Protein AF-A0A5N7ZL52-F1 (afdb_monomer_lite)

Sequence (346 aa):
NIRVPNVGTQKRKEVRWTALDSILYRKMQEARENKSAVIRIDEADLKGTEAGWDDLPDTFSVVAEVVKGEKEEQLVIRSVGGSGAANLMGRFCLGDPEMDKHARIIIRAEEELNPDKLVSEIIHLPENRVGNVLMRPYFRQFEIPYLATSGKPTENQIPITDLYVSIKSGRIVLRSRKHNKEVLPRLTNAHNYSYNSLPVYHFLCDLQAQGKRGGLYFNWGVQRDESNFLPRVEYDTIILSKAKWKVVGKEFEKLKAIDTISGLAEVTQWRHERKIPQYVVLVEGDNKLLLNLENLTSFQMLVSAVAKKSVFELEEFLGTDATLVGGNETEYFANEFIFSFFKTRS

Secondary structure (DSSP, 8-state):
-------TT---------HHHHHHHHHHHHHHHTT-SEEEE-TTTTTT-----TTS-SEEEEEEEEEE-SSSEEEEEEEEE-SSTTTTTGGGTTT-HHHHHHHHHHHHHHHHT-TTSEEEEEEE--SSS-HHHH-----SSEEEEESS---S-GGGB--GGGEEEEEETTEEEEEETTTTEEEEEE--S---TTSS--HHHHHHHHHTTTTS--EE----TTHHHH-SEE-EEEETTEEEE--EEEEEHHHHHHHHTS-TTTTHHHHHHHHHHHT--SEEEEEETTEEEEEETTSHHHHHHHHHHTTT-SEEEEEE--TTS--S-EEETTEE----EEEEEEPPP-

Structure (mmCIF, N/CA/C/O backbone):
data_AF-A0A5N7ZL52-F1
#
_entry.id   AF-A0A5N7ZL52-F1
#
loop_
_atom_site.group_PDB
_atom_site.id
_atom_site.type_symbol
_atom_site.label_atom_id
_atom_site.label_alt_id
_atom_site.label_comp_id
_atom_site.label_asym_id
_atom_site.label_entity_id
_atom_site.label_seq_id
_atom_site.pdbx_PDB_ins_code
_atom_site.Cartn_x
_atom_site.Cartn_y
_atom_site.Cartn_z
_atom_site.occupancy
_atom_site.B_iso_or_equiv
_atom_site.auth_seq_id
_atom_site.auth_comp_id
_atom_site.auth_asym_id
_atom_site.auth_atom_id
_atom_site.pdbx_PDB_model_num
ATOM 1 N N . ASN A 1 1 ? 17.753 -36.652 -29.803 1.00 50.56 1 ASN A N 1
ATOM 2 C CA . ASN A 1 1 ? 17.141 -37.478 -28.739 1.00 50.56 1 ASN A CA 1
ATOM 3 C C . ASN A 1 1 ? 16.821 -36.627 -27.529 1.00 50.56 1 ASN A C 1
ATOM 5 O O . ASN A 1 1 ? 17.671 -36.504 -26.661 1.00 50.56 1 ASN A O 1
ATOM 9 N N . ILE A 1 2 ? 15.636 -36.018 -27.458 1.00 56.72 2 ILE A N 1
ATOM 10 C CA . ILE A 1 2 ? 15.231 -35.312 -26.237 1.00 56.72 2 ILE A CA 1
ATOM 11 C C . ILE A 1 2 ? 13.902 -35.900 -25.792 1.00 56.72 2 ILE A C 1
ATOM 13 O O . ILE A 1 2 ? 12.848 -35.596 -26.339 1.00 56.72 2 ILE A O 1
ATOM 17 N N . ARG A 1 3 ? 13.986 -36.815 -24.831 1.00 61.44 3 ARG A N 1
ATOM 18 C CA . ARG A 1 3 ? 12.849 -37.204 -24.003 1.00 61.44 3 ARG A CA 1
ATOM 19 C C . ARG A 1 3 ? 13.028 -36.520 -22.660 1.00 61.44 3 ARG A C 1
ATOM 21 O O . ARG A 1 3 ? 14.156 -36.424 -22.188 1.00 61.44 3 ARG A O 1
ATOM 28 N N . VAL A 1 4 ? 11.920 -36.104 -22.056 1.00 61.16 4 VAL A N 1
ATOM 29 C CA . VAL A 1 4 ? 11.831 -35.842 -20.618 1.00 61.16 4 VAL A CA 1
ATOM 30 C C . VAL A 1 4 ? 11.492 -37.192 -19.976 1.00 61.16 4 VAL A C 1
ATOM 32 O O . VAL A 1 4 ? 10.352 -37.639 -20.108 1.00 61.16 4 VAL A O 1
ATOM 35 N N . PRO A 1 5 ? 12.450 -37.926 -19.379 1.00 60.69 5 PRO A N 1
ATOM 36 C CA . PRO A 1 5 ? 12.139 -39.177 -18.703 1.00 60.69 5 PRO A CA 1
ATOM 37 C C . PRO A 1 5 ? 11.314 -38.853 -17.459 1.00 60.69 5 PRO A C 1
ATOM 39 O O . PRO A 1 5 ? 11.609 -37.896 -16.745 1.00 60.69 5 PRO A O 1
ATOM 42 N N . ASN A 1 6 ? 10.272 -39.640 -17.210 1.00 62.38 6 ASN A N 1
ATOM 43 C CA . ASN A 1 6 ? 9.425 -39.495 -16.036 1.00 62.38 6 ASN A CA 1
ATOM 44 C C . ASN A 1 6 ? 10.250 -39.858 -14.789 1.00 62.38 6 ASN A C 1
ATOM 46 O O . ASN A 1 6 ? 10.489 -41.035 -14.522 1.00 62.38 6 ASN A O 1
ATOM 50 N N . VAL A 1 7 ? 10.748 -38.850 -14.070 1.00 53.41 7 VAL A N 1
ATOM 51 C CA . VAL A 1 7 ? 11.501 -39.038 -12.826 1.00 53.41 7 VAL A CA 1
ATOM 52 C C . VAL A 1 7 ? 10.544 -38.797 -11.668 1.00 53.41 7 VAL A C 1
ATOM 54 O O . VAL A 1 7 ? 10.081 -37.675 -11.457 1.00 53.41 7 VAL A O 1
ATOM 57 N N . GLY A 1 8 ? 10.266 -39.857 -10.908 1.00 51.50 8 GLY A N 1
ATOM 58 C CA . GLY A 1 8 ? 9.434 -39.883 -9.700 1.00 51.50 8 GLY A CA 1
ATOM 59 C C . GLY A 1 8 ? 9.936 -39.037 -8.520 1.00 51.50 8 GLY A C 1
ATOM 60 O O . GLY A 1 8 ? 9.697 -39.397 -7.376 1.00 51.50 8 GLY A O 1
ATOM 61 N N . THR A 1 9 ? 10.616 -37.920 -8.777 1.00 55.12 9 THR A N 1
ATOM 62 C CA . THR A 1 9 ? 11.094 -36.945 -7.786 1.00 55.12 9 THR A CA 1
ATOM 63 C C . THR A 1 9 ? 11.136 -35.509 -8.329 1.00 55.12 9 THR A C 1
ATOM 65 O O . THR A 1 9 ? 11.781 -34.643 -7.736 1.00 55.12 9 THR A O 1
ATOM 68 N N . GLN A 1 10 ? 10.444 -35.187 -9.432 1.00 57.31 10 GLN A N 1
ATOM 69 C CA . GLN A 1 10 ? 10.196 -33.775 -9.740 1.00 57.31 10 GLN A CA 1
ATOM 70 C C . GLN A 1 10 ? 9.284 -33.188 -8.657 1.00 57.31 10 GLN A C 1
ATOM 72 O O . GLN A 1 10 ? 8.170 -33.674 -8.453 1.00 57.31 10 GLN A O 1
ATOM 77 N N . LYS A 1 11 ? 9.756 -32.144 -7.960 1.00 60.97 11 LYS A N 1
ATOM 78 C CA . LYS A 1 11 ? 8.917 -31.334 -7.069 1.00 60.97 11 LYS A CA 1
ATOM 79 C C . LYS A 1 11 ? 7.765 -30.775 -7.900 1.00 60.97 11 LYS A C 1
ATOM 81 O O . LYS A 1 11 ? 7.944 -29.811 -8.640 1.00 60.97 11 LYS A O 1
ATOM 86 N N . ARG A 1 12 ? 6.597 -31.408 -7.810 1.00 68.31 12 ARG A N 1
ATOM 87 C CA . ARG A 1 12 ? 5.374 -30.899 -8.427 1.00 68.31 12 ARG A CA 1
ATOM 88 C C . ARG A 1 12 ? 5.031 -29.588 -7.728 1.00 68.31 12 ARG A C 1
ATOM 90 O O . ARG A 1 12 ? 4.824 -29.573 -6.518 1.00 68.31 12 ARG A O 1
ATOM 97 N N . LYS A 1 13 ? 5.018 -28.489 -8.482 1.00 77.75 13 LYS A N 1
ATOM 98 C CA . LYS A 1 13 ? 4.436 -27.227 -8.025 1.00 77.75 13 LYS A CA 1
ATOM 99 C C . LYS A 1 13 ? 2.942 -27.328 -8.306 1.00 77.75 13 LYS A C 1
ATOM 101 O O . LYS A 1 13 ? 2.530 -27.262 -9.460 1.00 77.75 13 LYS A O 1
ATOM 106 N N . GLU A 1 14 ? 2.150 -27.566 -7.269 1.00 82.62 14 GLU A N 1
ATOM 107 C CA . GLU A 1 14 ? 0.703 -27.419 -7.381 1.00 82.62 14 GLU A CA 1
ATOM 108 C C . GLU A 1 14 ? 0.370 -25.934 -7.450 1.00 82.62 14 GLU A C 1
ATOM 110 O O . GLU A 1 14 ? 0.848 -25.132 -6.646 1.00 82.62 14 GLU A O 1
ATOM 115 N N . VAL A 1 15 ? -0.432 -25.570 -8.442 1.00 83.56 15 VAL A N 1
ATOM 116 C CA . VAL A 1 15 ? -0.831 -24.194 -8.692 1.00 83.56 15 VAL A CA 1
ATOM 117 C C . VAL A 1 15 ? -2.349 -24.141 -8.636 1.00 83.56 15 VAL A C 1
ATOM 119 O O . VAL A 1 15 ? -3.027 -24.833 -9.393 1.00 83.56 15 VAL A O 1
ATOM 122 N N . ARG A 1 16 ? -2.889 -23.334 -7.719 1.00 84.00 16 ARG A N 1
ATOM 123 C CA . ARG A 1 16 ? -4.324 -23.041 -7.691 1.00 84.00 16 ARG A CA 1
ATOM 124 C C . ARG A 1 16 ? -4.619 -22.063 -8.818 1.00 84.00 16 ARG A C 1
ATOM 126 O O . ARG A 1 16 ? -4.126 -20.944 -8.783 1.00 84.00 16 ARG A O 1
ATOM 133 N N . TRP A 1 17 ? -5.385 -22.514 -9.804 1.00 88.31 17 TRP A N 1
ATOM 134 C CA . TRP A 1 17 ? -5.738 -21.731 -10.982 1.00 88.31 17 TRP A CA 1
ATOM 135 C C . TRP A 1 17 ? -7.167 -21.207 -10.855 1.00 88.31 17 TRP A C 1
ATOM 137 O O . TRP A 1 17 ? -8.107 -21.987 -10.699 1.00 88.31 17 TRP A O 1
ATOM 147 N N . THR A 1 18 ? -7.331 -19.890 -10.903 1.00 88.50 18 THR A N 1
ATOM 148 C CA . THR A 1 18 ? -8.616 -19.201 -10.741 1.00 88.50 18 THR A CA 1
ATOM 149 C C . THR A 1 18 ? -9.167 -18.688 -12.076 1.00 88.50 18 THR A C 1
ATOM 151 O O . THR A 1 18 ? -8.499 -18.703 -13.117 1.00 88.50 18 THR A O 1
ATOM 154 N N . ALA A 1 19 ? -10.410 -18.194 -12.063 1.00 88.62 19 ALA A N 1
ATOM 155 C CA . ALA A 1 19 ? -10.981 -17.489 -13.210 1.00 88.62 19 ALA A CA 1
ATOM 156 C C . ALA A 1 19 ? -10.145 -16.248 -13.584 1.00 88.62 19 ALA A C 1
ATOM 158 O O . ALA A 1 19 ? -9.891 -16.012 -14.765 1.00 88.62 19 ALA A O 1
ATOM 159 N N . LEU A 1 20 ? -9.630 -15.519 -12.585 1.00 88.69 20 LEU A N 1
ATOM 160 C CA . LEU A 1 20 ? -8.768 -14.357 -12.800 1.00 88.69 20 LEU A CA 1
ATOM 161 C C . LEU A 1 20 ? -7.435 -14.739 -13.456 1.00 88.69 20 LEU A C 1
ATOM 163 O O . LEU A 1 20 ? -7.018 -14.071 -14.399 1.00 88.69 20 LEU A O 1
ATOM 167 N N . ASP A 1 21 ? -6.808 -15.847 -13.039 1.00 90.88 21 ASP A N 1
ATOM 168 C CA . ASP A 1 21 ? -5.574 -16.336 -13.676 1.00 90.88 21 ASP A CA 1
ATOM 169 C C . ASP A 1 21 ? -5.799 -16.641 -15.166 1.00 90.88 21 ASP A C 1
ATOM 171 O O . ASP A 1 21 ? -4.931 -16.371 -15.997 1.00 90.88 21 ASP A O 1
ATOM 175 N N . SER A 1 22 ? -6.984 -17.150 -15.521 1.00 91.50 22 SER A N 1
ATOM 176 C CA . SER A 1 22 ? -7.369 -17.408 -16.916 1.00 91.50 22 SER A CA 1
ATOM 177 C C . SER A 1 22 ? -7.522 -16.117 -17.724 1.00 91.50 22 SER A C 1
ATOM 179 O O . SER A 1 22 ? -7.086 -16.051 -18.875 1.00 91.50 22 SER A O 1
ATOM 181 N N . ILE A 1 23 ? -8.133 -15.084 -17.134 1.00 92.94 23 ILE A N 1
ATOM 182 C CA . ILE A 1 23 ? -8.293 -13.764 -17.759 1.00 92.94 23 ILE A CA 1
ATOM 183 C C . ILE A 1 23 ? -6.919 -13.133 -17.998 1.00 92.94 23 ILE A C 1
ATOM 185 O O . ILE A 1 23 ? -6.599 -12.783 -19.135 1.00 92.94 23 ILE A O 1
ATOM 189 N N . LEU A 1 24 ? -6.081 -13.063 -16.958 1.00 93.88 24 LEU A N 1
ATOM 190 C CA . LEU A 1 24 ? -4.742 -12.478 -17.047 1.00 93.88 24 LEU A CA 1
ATOM 191 C C . LEU A 1 24 ? -3.859 -13.231 -18.040 1.00 93.88 24 LEU A C 1
ATOM 193 O O . LEU A 1 24 ? -3.168 -12.600 -18.835 1.00 93.88 24 LEU A O 1
ATOM 197 N N . TYR A 1 25 ? -3.916 -14.566 -18.054 1.00 93.81 25 TYR A N 1
ATOM 198 C CA . TYR A 1 25 ? -3.180 -15.363 -19.031 1.00 93.81 25 TYR A CA 1
ATOM 199 C C . TYR A 1 25 ? -3.557 -14.996 -20.471 1.00 93.81 25 TYR A C 1
ATOM 201 O O . TYR A 1 25 ? -2.669 -14.698 -21.267 1.00 93.81 25 TYR A O 1
ATOM 209 N N . ARG A 1 26 ? -4.856 -14.964 -20.807 1.00 94.88 26 ARG A N 1
ATOM 210 C CA . ARG A 1 26 ? -5.316 -14.606 -22.162 1.00 94.88 26 ARG A CA 1
ATOM 211 C C . ARG A 1 26 ? -4.891 -13.192 -22.549 1.00 94.88 26 ARG A C 1
ATOM 213 O O . ARG A 1 26 ? -4.255 -13.019 -23.584 1.00 94.88 26 ARG A O 1
ATOM 220 N N . LYS A 1 27 ? -5.133 -12.210 -21.677 1.00 95.94 27 LYS A N 1
ATOM 221 C CA . LYS A 1 27 ? -4.741 -10.811 -21.908 1.00 95.94 27 LYS A CA 1
ATOM 222 C C . LYS A 1 27 ? -3.232 -10.646 -22.088 1.00 95.94 27 LYS A C 1
ATOM 224 O O . LYS A 1 27 ? -2.789 -9.861 -22.921 1.00 95.94 27 LYS A O 1
ATOM 229 N N . MET A 1 28 ? -2.420 -11.408 -21.351 1.00 95.25 28 MET A N 1
ATOM 230 C CA . MET A 1 28 ? -0.969 -11.421 -21.547 1.00 95.25 28 MET A CA 1
ATOM 231 C C . MET A 1 28 ? -0.561 -11.985 -22.906 1.00 95.25 28 MET A C 1
ATOM 233 O O . MET A 1 28 ? 0.381 -11.472 -23.509 1.00 95.25 28 MET A O 1
ATOM 237 N N . GLN A 1 29 ? -1.239 -13.024 -23.394 1.00 94.69 29 GLN A N 1
ATOM 238 C CA . GLN A 1 29 ? -0.969 -13.583 -24.718 1.00 94.69 29 GLN A CA 1
ATOM 239 C C . GLN A 1 29 ? -1.357 -12.594 -25.825 1.00 94.69 29 GLN A C 1
ATOM 241 O O . GLN A 1 29 ? -0.527 -12.307 -26.684 1.00 94.69 29 GLN A O 1
ATOM 246 N N . GLU A 1 30 ? -2.533 -11.972 -25.732 1.00 95.88 30 GLU A N 1
ATOM 247 C CA . GLU A 1 30 ? -2.974 -10.914 -26.654 1.00 95.88 30 GLU A CA 1
ATOM 248 C C . GLU A 1 30 ? -2.003 -9.722 -26.668 1.00 95.88 30 GLU A C 1
ATOM 250 O O . GLU A 1 30 ? -1.609 -9.234 -27.728 1.00 95.88 30 GLU A O 1
ATOM 255 N N . ALA A 1 31 ? -1.556 -9.264 -25.493 1.00 95.44 31 ALA A N 1
ATOM 256 C CA . ALA A 1 31 ? -0.577 -8.183 -25.397 1.00 95.44 31 ALA A CA 1
ATOM 257 C C . ALA A 1 31 ? 0.762 -8.564 -26.051 1.00 95.44 31 ALA A C 1
ATOM 259 O O . ALA A 1 31 ? 1.367 -7.740 -26.739 1.00 95.44 31 ALA A O 1
ATOM 260 N N . ARG A 1 32 ? 1.215 -9.816 -25.893 1.00 92.44 32 ARG A N 1
ATOM 261 C CA . ARG A 1 32 ? 2.437 -10.326 -26.538 1.00 92.44 32 ARG A CA 1
ATOM 262 C C . ARG A 1 32 ? 2.309 -10.367 -28.059 1.00 92.44 32 ARG A C 1
ATOM 264 O O . ARG A 1 32 ? 3.221 -9.895 -28.737 1.00 92.44 32 ARG A O 1
ATOM 271 N N . GLU A 1 33 ? 1.201 -10.885 -28.581 1.00 95.00 33 GLU A N 1
ATOM 272 C CA . GLU A 1 33 ? 0.918 -10.952 -30.024 1.00 95.00 33 GLU A CA 1
ATOM 273 C C . GLU A 1 33 ? 0.890 -9.555 -30.651 1.00 95.00 33 GLU A C 1
ATOM 275 O O . GLU A 1 33 ? 1.548 -9.305 -31.663 1.00 95.00 33 GLU A O 1
ATOM 280 N N . ASN A 1 34 ? 0.241 -8.609 -29.973 1.00 94.44 34 ASN A N 1
ATOM 281 C CA . ASN A 1 34 ? 0.142 -7.218 -30.406 1.00 94.44 34 ASN A CA 1
ATOM 282 C C . ASN A 1 34 ? 1.385 -6.377 -30.077 1.00 94.44 34 ASN A C 1
ATOM 284 O O . ASN A 1 34 ? 1.419 -5.182 -30.365 1.00 94.44 34 ASN A O 1
ATOM 288 N N . LYS A 1 35 ? 2.417 -6.974 -29.460 1.00 91.94 35 LYS A N 1
ATOM 289 C CA . LYS A 1 35 ? 3.632 -6.287 -28.984 1.00 91.94 35 LYS A CA 1
ATOM 290 C C . LYS A 1 35 ? 3.340 -5.095 -28.054 1.00 91.94 35 LYS A C 1
ATOM 292 O O . LYS A 1 35 ? 4.185 -4.201 -27.945 1.00 91.94 35 LYS A O 1
ATOM 297 N N . SER A 1 36 ? 2.192 -5.117 -27.380 1.00 94.38 36 SER A N 1
ATOM 298 C CA . SER A 1 36 ? 1.720 -4.096 -26.449 1.00 94.38 36 SER A CA 1
ATOM 299 C C . SER A 1 36 ? 2.407 -4.231 -25.090 1.00 94.38 36 SER A C 1
ATOM 301 O O . SER A 1 36 ? 2.598 -5.334 -24.576 1.00 94.38 36 SER A O 1
ATOM 303 N N . ALA A 1 37 ? 2.750 -3.092 -24.491 1.00 94.00 37 ALA A N 1
ATOM 304 C CA . ALA A 1 37 ? 3.210 -3.005 -23.106 1.00 94.00 37 ALA A CA 1
ATOM 305 C C . ALA A 1 37 ? 2.058 -2.749 -22.117 1.00 94.00 37 ALA A C 1
ATOM 307 O O . ALA A 1 37 ? 2.313 -2.569 -20.931 1.00 94.00 37 ALA A O 1
ATOM 308 N N . VAL A 1 38 ? 0.808 -2.753 -22.595 1.00 95.50 38 VAL A N 1
ATOM 309 C CA . VAL A 1 38 ? -0.397 -2.456 -21.813 1.00 95.50 38 VAL A CA 1
ATOM 310 C C . VAL A 1 38 ? -1.450 -3.543 -22.030 1.00 95.50 38 VAL A C 1
ATOM 312 O O . VAL A 1 38 ? -1.739 -3.932 -23.164 1.00 95.50 38 VAL A O 1
ATOM 315 N N . ILE A 1 39 ? -2.032 -4.003 -20.929 1.00 97.12 39 ILE A N 1
ATOM 316 C CA . ILE A 1 39 ? -3.220 -4.844 -20.838 1.00 97.12 39 ILE A CA 1
ATOM 317 C C . ILE A 1 39 ? -4.366 -3.971 -20.340 1.00 97.12 39 ILE A C 1
ATOM 319 O O . ILE A 1 39 ? -4.238 -3.313 -19.310 1.00 97.12 39 ILE A O 1
ATOM 323 N N . ARG A 1 40 ? -5.496 -4.012 -21.047 1.00 95.75 40 ARG A N 1
ATOM 324 C CA . ARG A 1 40 ? -6.739 -3.370 -20.616 1.00 95.75 40 ARG A CA 1
ATOM 325 C C . ARG A 1 40 ? -7.739 -4.434 -20.198 1.00 95.75 40 ARG A C 1
ATOM 327 O O . ARG A 1 40 ? -8.036 -5.341 -20.982 1.00 95.75 40 ARG A O 1
ATOM 334 N N . ILE A 1 41 ? -8.187 -4.327 -18.955 1.00 95.19 41 ILE A N 1
ATOM 335 C CA . ILE A 1 41 ? -9.271 -5.122 -18.389 1.00 95.19 41 ILE A CA 1
ATOM 336 C C . ILE A 1 41 ? -10.536 -4.276 -18.478 1.00 95.19 41 ILE A C 1
ATOM 338 O O . ILE A 1 41 ? -10.522 -3.106 -18.100 1.00 95.19 41 ILE A O 1
ATOM 342 N N . ASP A 1 42 ? -11.615 -4.868 -18.968 1.00 94.50 42 ASP A N 1
ATOM 343 C CA . ASP A 1 42 ? -12.936 -4.249 -19.024 1.00 94.50 42 ASP A CA 1
ATOM 344 C C . ASP A 1 42 ? -13.976 -5.061 -18.233 1.00 94.50 42 ASP A C 1
ATOM 346 O O . ASP A 1 42 ? -13.703 -6.145 -17.712 1.00 94.50 42 ASP A O 1
ATOM 350 N N . GLU A 1 43 ? -15.194 -4.531 -18.110 1.00 91.88 43 GLU A N 1
ATOM 351 C CA . GLU A 1 43 ? -16.280 -5.218 -17.402 1.00 91.88 43 GLU A CA 1
ATOM 352 C C . GLU A 1 43 ? -16.653 -6.568 -18.035 1.00 91.88 43 GLU A C 1
ATOM 354 O O . GLU A 1 43 ? -17.101 -7.481 -17.337 1.00 91.88 43 GLU A O 1
ATOM 359 N N . ALA A 1 44 ? -16.486 -6.723 -19.353 1.00 93.06 44 ALA A N 1
ATOM 360 C CA . ALA A 1 44 ? -16.817 -7.965 -20.036 1.00 93.06 44 ALA A CA 1
ATOM 361 C C . ALA A 1 44 ? -15.839 -9.087 -19.669 1.00 93.06 44 ALA A C 1
ATOM 363 O O . ALA A 1 44 ? -16.270 -10.239 -19.562 1.00 93.06 44 ALA A O 1
ATOM 364 N N . ASP A 1 45 ? -14.573 -8.757 -19.406 1.00 92.69 45 ASP A N 1
ATOM 365 C CA . ASP A 1 45 ? -13.572 -9.704 -18.913 1.00 92.69 45 ASP A CA 1
ATOM 366 C C . ASP A 1 45 ? -13.924 -10.275 -17.537 1.00 92.69 45 ASP A C 1
ATOM 368 O O . ASP A 1 45 ? -13.616 -11.431 -17.250 1.00 92.69 45 ASP A O 1
ATOM 372 N N . LEU A 1 46 ? -14.575 -9.475 -16.689 1.00 90.62 46 LEU A N 1
ATOM 373 C CA . LEU A 1 46 ? -14.900 -9.826 -15.303 1.00 90.62 46 LEU A CA 1
ATOM 374 C C . LEU A 1 46 ? -16.233 -10.580 -15.162 1.00 90.62 46 LEU A C 1
ATOM 376 O O . LEU A 1 46 ? -16.607 -10.982 -14.054 1.00 90.62 46 LEU A O 1
ATOM 380 N N . LYS A 1 47 ? -16.952 -10.820 -16.267 1.00 88.25 47 LYS A N 1
ATOM 381 C CA . LYS A 1 47 ? -18.201 -11.594 -16.262 1.00 88.25 47 LYS A CA 1
ATOM 382 C C . LYS A 1 47 ? -17.977 -13.001 -15.704 1.00 88.25 47 LYS A C 1
ATOM 384 O O . LYS A 1 47 ? -17.147 -13.759 -16.197 1.00 88.25 47 LYS A O 1
ATOM 389 N N . GLY A 1 48 ? -18.770 -13.361 -14.695 1.00 82.50 48 GLY A N 1
ATOM 390 C CA . GLY A 1 48 ? -18.680 -14.657 -14.015 1.00 82.50 48 GLY A CA 1
ATOM 391 C C . GLY A 1 48 ? -17.662 -14.707 -12.873 1.00 82.50 48 GLY A C 1
ATOM 392 O O . GLY A 1 48 ? -17.415 -15.784 -12.337 1.00 82.50 48 GLY A O 1
ATOM 393 N N . THR A 1 49 ? -17.079 -13.567 -12.490 1.00 85.88 49 THR A N 1
ATOM 394 C CA . THR A 1 49 ? -16.350 -13.435 -11.224 1.00 85.88 49 THR A CA 1
ATOM 395 C C . THR A 1 49 ? -17.303 -13.007 -10.106 1.00 85.88 49 THR A C 1
ATOM 397 O O . THR A 1 49 ? -18.233 -12.235 -10.336 1.00 85.88 49 THR A O 1
ATOM 400 N N . GLU A 1 50 ? -17.088 -13.520 -8.896 1.00 83.75 50 GLU A N 1
ATOM 401 C CA . GLU A 1 50 ? -17.842 -13.128 -7.702 1.00 83.75 50 GLU A CA 1
ATOM 402 C C . GLU A 1 50 ? -16.944 -12.307 -6.773 1.00 83.75 50 GLU A C 1
ATOM 404 O O . GLU A 1 50 ? -15.773 -12.639 -6.569 1.00 83.75 50 GLU A O 1
ATOM 409 N N . ALA A 1 51 ? -17.497 -11.243 -6.192 1.00 83.81 51 ALA A N 1
ATOM 410 C CA . ALA A 1 51 ? -16.798 -10.393 -5.237 1.00 83.81 51 ALA A CA 1
ATOM 411 C C . ALA A 1 51 ? -17.593 -10.289 -3.931 1.00 83.81 51 ALA A C 1
ATOM 413 O O . ALA A 1 51 ? -18.770 -9.932 -3.935 1.00 83.81 51 ALA A O 1
ATOM 414 N N . GLY A 1 52 ? -16.930 -10.582 -2.810 1.00 85.56 52 GLY A N 1
ATOM 415 C CA . GLY A 1 52 ? -17.441 -10.313 -1.466 1.00 85.56 52 GLY A CA 1
ATOM 416 C C . GLY A 1 52 ? -16.905 -8.983 -0.941 1.00 85.56 52 GLY A C 1
ATOM 417 O O . GLY A 1 52 ? -15.701 -8.729 -1.038 1.00 85.56 52 GLY A O 1
ATOM 418 N N . TRP A 1 53 ? -17.784 -8.154 -0.373 1.00 88.06 53 TRP A N 1
ATOM 419 C CA . TRP A 1 53 ? -17.453 -6.810 0.135 1.00 88.06 53 TRP A CA 1
ATOM 420 C C . TRP A 1 53 ? -17.775 -6.614 1.625 1.00 88.06 53 TRP A C 1
ATOM 422 O O . TRP A 1 53 ? -17.535 -5.545 2.190 1.00 88.06 53 TRP A O 1
ATOM 432 N N . ASP A 1 54 ? -18.300 -7.647 2.285 1.00 88.06 54 ASP A N 1
ATOM 433 C CA . ASP A 1 54 ? -18.766 -7.568 3.675 1.00 88.06 54 ASP A CA 1
ATOM 434 C C . ASP A 1 54 ? -17.628 -7.516 4.706 1.00 88.06 54 ASP A C 1
ATOM 436 O O . ASP A 1 54 ? -17.824 -7.079 5.844 1.00 88.06 54 ASP A O 1
ATOM 440 N N . ASP A 1 55 ? -16.424 -7.909 4.294 1.00 91.44 55 ASP A N 1
ATOM 441 C CA . ASP A 1 55 ? -15.209 -7.979 5.101 1.00 91.44 55 ASP A CA 1
ATOM 442 C C . ASP A 1 55 ? -14.334 -6.719 4.995 1.00 91.44 55 ASP A C 1
ATOM 444 O O . ASP A 1 55 ? -13.241 -6.693 5.554 1.00 91.44 55 ASP A O 1
ATOM 448 N N . LEU A 1 56 ? -14.774 -5.644 4.334 1.00 91.88 56 LEU A N 1
ATOM 449 C CA . LEU A 1 56 ? -14.018 -4.388 4.352 1.00 91.88 56 LEU A CA 1
ATOM 450 C C . LEU A 1 56 ? -14.075 -3.696 5.734 1.00 91.88 56 LEU A C 1
ATOM 452 O O . LEU A 1 56 ? -15.094 -3.786 6.441 1.00 91.88 56 LEU A O 1
ATOM 456 N N . PRO A 1 57 ? -12.988 -3.011 6.145 1.00 92.75 57 PRO A N 1
ATOM 457 C CA . PRO A 1 57 ? -12.983 -2.127 7.309 1.00 92.75 57 PRO A CA 1
ATOM 458 C C . PRO A 1 57 ? -14.074 -1.049 7.238 1.00 92.75 57 PRO A C 1
ATOM 460 O O . PRO A 1 57 ? -14.544 -0.691 6.160 1.00 92.75 57 PRO A O 1
ATOM 463 N N . ASP A 1 58 ? -14.453 -0.511 8.399 1.00 93.94 58 ASP A N 1
ATOM 464 C CA . ASP A 1 58 ? -15.456 0.561 8.499 1.00 93.94 58 ASP A CA 1
ATOM 465 C C . ASP A 1 58 ? -15.008 1.816 7.735 1.00 93.94 58 ASP A C 1
ATOM 467 O O . ASP A 1 58 ? -15.817 2.478 7.084 1.00 93.94 58 ASP A O 1
ATOM 471 N N . THR A 1 59 ? -13.703 2.098 7.777 1.00 95.19 59 THR A N 1
ATOM 472 C CA . THR A 1 59 ? -13.034 3.090 6.937 1.00 95.19 59 THR A CA 1
ATOM 473 C C . THR A 1 59 ? -11.670 2.564 6.492 1.00 95.19 59 THR A C 1
ATOM 475 O O . THR A 1 59 ? -11.052 1.762 7.193 1.00 95.19 59 THR A O 1
ATOM 478 N N . PHE A 1 60 ? -11.186 2.999 5.331 1.00 94.81 60 PHE A N 1
ATOM 479 C CA . PHE A 1 60 ? -9.864 2.633 4.815 1.00 94.81 60 PHE A CA 1
ATOM 480 C C . PHE A 1 60 ? -9.283 3.751 3.945 1.00 94.81 60 PHE A C 1
ATOM 482 O O . PHE A 1 60 ? -10.011 4.621 3.462 1.00 94.81 60 PHE A O 1
ATOM 489 N N . SER A 1 61 ? -7.967 3.726 3.742 1.00 95.69 61 SER A N 1
ATOM 490 C CA . SER A 1 61 ? -7.274 4.671 2.866 1.00 95.69 61 SER A CA 1
ATOM 491 C C . SER A 1 61 ? -6.954 4.034 1.517 1.00 95.69 61 SER A C 1
ATOM 493 O O . SER A 1 61 ? -6.611 2.853 1.436 1.00 95.69 61 SER A O 1
ATOM 495 N N . VAL A 1 62 ? -7.010 4.844 0.466 1.00 95.88 62 VAL A N 1
ATOM 496 C CA . VAL A 1 62 ? -6.423 4.561 -0.843 1.00 95.88 62 VAL A CA 1
ATOM 497 C C . VAL A 1 62 ? -5.269 5.527 -1.038 1.00 95.88 62 VAL A C 1
ATOM 499 O O . VAL A 1 62 ? -5.469 6.738 -1.021 1.00 95.88 62 VAL A O 1
ATOM 502 N N . VAL A 1 63 ? -4.069 4.992 -1.221 1.00 95.50 63 VAL A N 1
ATOM 503 C CA . VAL A 1 63 ? -2.890 5.763 -1.603 1.00 95.50 63 VAL A CA 1
ATOM 504 C C . VAL A 1 63 ? -2.705 5.604 -3.102 1.00 95.50 63 VAL A C 1
ATOM 506 O O . VAL A 1 63 ? -2.619 4.477 -3.605 1.00 95.50 63 VAL A O 1
ATOM 509 N N . ALA A 1 64 ? -2.662 6.719 -3.819 1.00 95.06 64 ALA A N 1
ATOM 510 C CA . ALA A 1 64 ? -2.547 6.705 -5.264 1.00 95.06 64 ALA A CA 1
ATOM 511 C C . ALA A 1 64 ? -1.714 7.869 -5.798 1.00 95.06 64 ALA A C 1
ATOM 513 O O . ALA A 1 64 ? -1.640 8.933 -5.195 1.00 95.06 64 ALA A O 1
ATOM 514 N N . GLU A 1 65 ? -1.099 7.657 -6.953 1.00 93.50 65 GLU A N 1
ATOM 515 C CA . GLU A 1 65 ? -0.427 8.710 -7.717 1.00 93.50 65 GLU A CA 1
ATOM 516 C C . GLU A 1 65 ? -1.352 9.127 -8.855 1.00 93.50 65 GLU A C 1
ATOM 518 O O . GLU A 1 65 ? -2.013 8.273 -9.448 1.00 93.50 65 GLU A O 1
ATOM 523 N N . VAL A 1 66 ? -1.375 10.409 -9.194 1.00 91.62 66 VAL A N 1
ATOM 524 C CA . VAL A 1 66 ? -2.047 10.876 -10.405 1.00 91.62 66 VAL A CA 1
ATOM 525 C C . VAL A 1 66 ? -0.994 11.212 -11.449 1.00 91.62 66 VAL A C 1
ATOM 527 O O . VAL A 1 66 ? -0.072 12.000 -11.210 1.00 91.62 66 VAL A O 1
ATOM 530 N N . VAL A 1 67 ? -1.118 10.575 -12.607 1.00 90.62 67 VAL A N 1
ATOM 531 C CA . VAL A 1 67 ? -0.191 10.709 -13.731 1.00 90.62 67 VAL A CA 1
ATOM 532 C C . VAL A 1 67 ? -0.946 11.161 -14.969 1.00 90.62 67 VAL A C 1
ATOM 534 O O . VAL A 1 67 ? -2.155 10.971 -15.086 1.00 90.62 67 VAL A O 1
ATOM 537 N N . LYS A 1 68 ? -0.234 11.769 -15.911 1.00 86.06 68 LYS A N 1
ATOM 538 C CA . LYS A 1 68 ? -0.820 12.160 -17.186 1.00 86.06 68 LYS A CA 1
ATOM 539 C C . LYS A 1 68 ? -1.041 10.914 -18.050 1.00 86.06 68 LYS A C 1
ATOM 541 O O . LYS A 1 68 ? -0.099 10.158 -18.274 1.00 86.06 68 LYS A O 1
ATOM 546 N N . GLY A 1 69 ? -2.267 10.699 -18.520 1.00 82.50 69 GLY A N 1
ATOM 547 C CA . GLY A 1 69 ? -2.571 9.709 -19.552 1.00 82.50 69 GLY A CA 1
ATOM 548 C C . GLY A 1 69 ? -2.623 10.333 -20.949 1.00 82.50 69 GLY A C 1
ATOM 549 O O . GLY A 1 69 ? -2.430 11.535 -21.128 1.00 82.50 69 GLY A O 1
ATOM 550 N N . GLU A 1 70 ? -2.902 9.510 -21.964 1.00 77.62 70 GLU A N 1
ATOM 551 C CA . GLU A 1 70 ? -2.967 9.962 -23.367 1.00 77.62 70 GLU A CA 1
ATOM 552 C C . GLU A 1 70 ? -4.120 10.944 -23.637 1.00 77.62 70 GLU A C 1
ATOM 554 O O . GLU A 1 70 ? -3.992 11.826 -24.486 1.00 77.62 70 GLU A O 1
ATOM 559 N N . LYS A 1 71 ? -5.253 10.771 -22.944 1.00 79.56 71 LYS A N 1
ATOM 560 C CA . LYS A 1 71 ? -6.481 11.564 -23.137 1.00 79.56 71 LYS A CA 1
ATOM 561 C C . LYS A 1 71 ? -6.881 12.358 -21.899 1.00 79.56 71 LYS A C 1
ATOM 563 O O . LYS A 1 71 ? -7.359 13.478 -22.030 1.00 79.56 71 LYS A O 1
ATOM 568 N N . GLU A 1 72 ? -6.691 11.763 -20.731 1.00 86.31 72 GLU A N 1
ATOM 569 C CA . GLU A 1 72 ? -7.071 12.293 -19.424 1.00 86.31 72 GLU A CA 1
ATOM 570 C C . GLU A 1 72 ? -6.089 11.787 -18.363 1.00 86.31 72 GLU A C 1
ATOM 572 O O . GLU A 1 72 ? -5.248 10.925 -18.645 1.00 86.31 72 GLU A O 1
ATOM 577 N N . GLU A 1 73 ? -6.150 12.342 -17.157 1.00 90.00 73 GLU A N 1
ATOM 578 C CA . GLU A 1 73 ? -5.338 11.879 -16.039 1.00 90.00 73 GLU A CA 1
ATOM 579 C C . GLU A 1 73 ? -5.685 10.441 -15.637 1.00 90.00 73 GLU A C 1
ATOM 581 O O . GLU A 1 73 ? -6.836 10.011 -15.671 1.00 90.00 73 GLU A O 1
ATOM 586 N N . GLN A 1 74 ? -4.664 9.689 -15.229 1.00 92.69 74 GLN A N 1
ATOM 587 C CA . GLN A 1 74 ? -4.802 8.315 -14.766 1.00 92.69 74 GLN A CA 1
ATOM 588 C C . GLN A 1 74 ? -4.412 8.193 -13.297 1.00 92.69 74 GLN A C 1
ATOM 590 O O . GLN A 1 74 ? -3.445 8.806 -12.833 1.00 92.69 74 GLN A O 1
ATOM 595 N N . LEU A 1 75 ? -5.139 7.345 -12.574 1.00 94.19 75 LEU A N 1
ATOM 596 C CA . LEU A 1 75 ? -4.882 7.049 -11.172 1.00 94.19 75 LEU A CA 1
ATOM 597 C C . LEU A 1 75 ? -4.062 5.763 -11.048 1.00 94.19 75 LEU A C 1
ATOM 599 O O . LEU A 1 75 ? -4.528 4.683 -11.399 1.00 94.19 75 LEU A O 1
ATOM 603 N N . VAL A 1 76 ? -2.853 5.844 -10.505 1.00 95.31 76 VAL A N 1
ATOM 604 C CA . VAL A 1 76 ? -2.037 4.672 -10.174 1.00 95.31 76 VAL A CA 1
ATOM 605 C C . VAL A 1 76 ? -2.317 4.266 -8.735 1.00 95.31 76 VAL A C 1
ATOM 607 O O . VAL A 1 76 ? -1.912 4.960 -7.803 1.00 95.31 76 VAL A O 1
ATOM 610 N N . ILE A 1 77 ? -2.931 3.103 -8.532 1.00 95.25 77 ILE A N 1
ATOM 611 C CA . ILE A 1 77 ? -3.176 2.587 -7.181 1.00 95.25 77 ILE A CA 1
ATOM 612 C C . ILE A 1 77 ? -1.869 2.055 -6.588 1.00 95.25 77 ILE A C 1
ATOM 614 O O . ILE A 1 77 ? -1.257 1.131 -7.126 1.00 95.25 77 ILE A O 1
ATOM 618 N N . ARG A 1 78 ? -1.437 2.624 -5.457 1.00 92.06 78 ARG A N 1
ATOM 619 C CA . ARG A 1 78 ? -0.266 2.149 -4.702 1.00 92.06 78 ARG A CA 1
ATOM 620 C C . ARG A 1 78 ? -0.665 1.191 -3.598 1.00 92.06 78 ARG A C 1
ATOM 622 O O . ARG A 1 78 ? -0.069 0.123 -3.470 1.00 92.06 78 ARG A O 1
ATOM 629 N N . SER A 1 79 ? -1.670 1.559 -2.816 1.00 92.50 79 SER A N 1
ATOM 630 C CA . SER A 1 79 ? -2.206 0.700 -1.769 1.00 92.50 79 SER A CA 1
ATOM 631 C C . SER A 1 79 ? -3.654 1.048 -1.464 1.00 92.50 79 SER A C 1
ATOM 633 O O . SER A 1 79 ? -4.091 2.187 -1.616 1.00 92.50 79 SER A O 1
ATOM 635 N N . VAL A 1 80 ? -4.408 0.044 -1.031 1.00 94.75 80 VAL A N 1
ATOM 636 C CA . VAL A 1 80 ? -5.773 0.199 -0.534 1.00 94.75 80 VAL A CA 1
ATOM 637 C C . VAL A 1 80 ? -5.888 -0.619 0.735 1.00 94.75 80 VAL A C 1
ATOM 639 O O . VAL A 1 80 ? -5.588 -1.813 0.713 1.00 94.75 80 VAL A O 1
ATOM 642 N N . GLY A 1 81 ? -6.337 -0.016 1.828 1.00 92.50 81 GLY A N 1
ATOM 643 C CA . GLY A 1 81 ? -6.584 -0.738 3.070 1.00 92.50 81 GLY A CA 1
ATOM 644 C C . GLY A 1 81 ? -6.223 0.059 4.310 1.00 92.50 81 GLY A C 1
ATOM 645 O O . GLY A 1 81 ? -6.420 1.273 4.376 1.00 92.50 81 GLY A O 1
ATOM 646 N N . GLY A 1 82 ? -5.712 -0.663 5.303 1.00 89.06 82 GLY A N 1
ATOM 647 C CA . GLY A 1 82 ? -5.531 -0.149 6.653 1.00 89.06 82 GLY A CA 1
ATOM 648 C C . GLY A 1 82 ? -6.724 -0.467 7.549 1.00 89.06 82 GLY A C 1
ATOM 649 O O . GLY A 1 82 ? -7.785 -0.897 7.104 1.00 89.06 82 GLY A O 1
ATOM 650 N N . SER A 1 83 ? -6.520 -0.281 8.847 1.00 90.00 83 SER A N 1
ATOM 651 C CA . SER A 1 83 ? -7.544 -0.550 9.862 1.00 90.00 83 SER A CA 1
ATOM 652 C C . SER A 1 83 ? -8.537 0.592 10.067 1.00 90.00 83 SER A C 1
ATOM 654 O O . SER A 1 83 ? -9.573 0.392 10.700 1.00 90.00 83 SER A O 1
ATOM 656 N N . GLY A 1 84 ? -8.183 1.773 9.565 1.00 93.19 84 GLY A N 1
ATOM 657 C CA . GLY A 1 84 ? -8.972 2.992 9.577 1.00 93.19 84 GLY A CA 1
ATOM 658 C C . GLY A 1 84 ? -8.314 4.031 8.670 1.00 93.19 84 GLY A C 1
ATOM 659 O O . GLY A 1 84 ? -7.087 4.094 8.560 1.00 93.19 84 GLY A O 1
ATOM 660 N N . ALA A 1 85 ? -9.112 4.874 8.024 1.00 95.06 85 ALA A N 1
ATOM 661 C CA . ALA A 1 85 ? -8.631 5.827 7.027 1.00 95.06 85 ALA A CA 1
ATOM 662 C C . ALA A 1 85 ? -7.760 6.951 7.627 1.00 95.06 85 ALA A C 1
ATOM 664 O O . ALA A 1 85 ? -7.024 7.632 6.917 1.00 95.06 85 ALA A O 1
ATOM 665 N N . ALA A 1 86 ? -7.798 7.126 8.951 1.00 95.38 86 ALA A N 1
ATOM 666 C CA . ALA A 1 86 ? -6.973 8.097 9.662 1.00 95.38 86 ALA 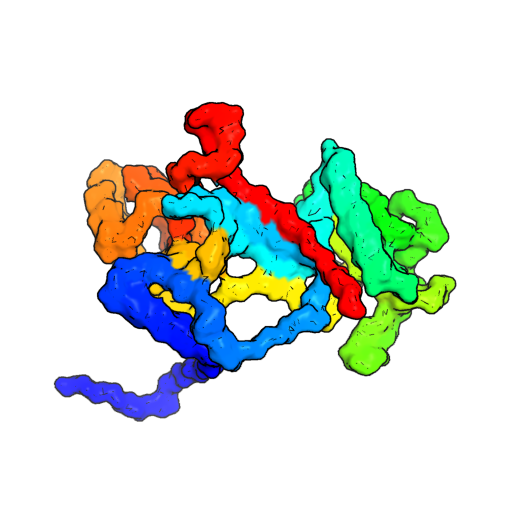A CA 1
ATOM 667 C C . ALA A 1 86 ? -5.555 7.578 10.003 1.00 95.38 86 ALA A C 1
ATOM 669 O O . ALA A 1 86 ? -4.726 8.359 10.476 1.00 95.38 86 ALA A O 1
ATOM 670 N N . ASN A 1 87 ? -5.235 6.293 9.756 1.00 92.94 87 ASN A N 1
ATOM 671 C CA . ASN A 1 87 ? -3.946 5.693 10.144 1.00 92.94 87 ASN A CA 1
ATOM 672 C C . ASN A 1 87 ? -2.737 6.462 9.573 1.00 92.94 87 ASN A C 1
ATOM 674 O O . ASN A 1 87 ? -1.778 6.728 10.297 1.00 92.94 87 ASN A O 1
ATOM 678 N N . LEU A 1 88 ? -2.784 6.842 8.291 1.00 91.94 88 LEU A N 1
ATOM 679 C CA . LEU A 1 88 ? -1.654 7.480 7.601 1.00 91.94 88 LEU A CA 1
ATOM 680 C C . LEU A 1 88 ? -1.517 8.978 7.907 1.00 91.94 88 LEU A C 1
ATOM 682 O O . LEU A 1 88 ? -0.409 9.514 7.865 1.00 91.94 88 LEU A O 1
ATOM 686 N N . MET A 1 89 ? -2.622 9.652 8.240 1.00 91.62 89 MET A N 1
ATOM 687 C CA . MET A 1 89 ? -2.640 11.106 8.436 1.00 91.62 89 MET A CA 1
ATOM 688 C C . MET A 1 89 ? -2.509 11.554 9.895 1.00 91.62 89 MET A C 1
ATOM 690 O O . MET A 1 89 ? -2.175 12.711 10.147 1.00 91.62 89 MET A O 1
ATOM 694 N N . GLY A 1 90 ? -2.733 10.652 10.861 1.00 91.81 90 GLY A N 1
ATOM 695 C CA . GLY A 1 90 ? -2.782 10.990 12.289 1.00 91.81 90 GLY A CA 1
ATOM 696 C C . GLY A 1 90 ? -1.568 11.785 12.785 1.00 91.81 90 GLY A C 1
ATOM 697 O O . GLY A 1 90 ? -1.721 12.697 13.599 1.00 91.81 90 GLY A O 1
ATOM 698 N N . ARG A 1 91 ? -0.380 11.518 12.223 1.00 90.19 91 ARG A N 1
ATOM 699 C CA . ARG A 1 91 ? 0.864 12.218 12.581 1.00 90.19 91 ARG A CA 1
ATOM 700 C C . ARG A 1 91 ? 0.941 13.687 12.175 1.00 90.19 91 ARG A C 1
ATOM 702 O O . ARG A 1 91 ? 1.709 14.441 12.762 1.00 90.19 91 ARG A O 1
ATOM 709 N N . PHE A 1 92 ? 0.157 14.095 11.184 1.00 91.19 92 PHE A N 1
ATOM 710 C CA . PHE A 1 92 ? 0.146 15.468 10.678 1.00 91.19 92 PHE A CA 1
ATOM 711 C C . PHE A 1 92 ? -0.891 16.341 11.392 1.00 91.19 92 PHE A C 1
ATOM 713 O O . PHE A 1 92 ? -0.790 17.562 11.374 1.00 91.19 92 PHE A O 1
ATOM 720 N N . CYS A 1 93 ? -1.841 15.723 12.097 1.00 93.75 93 CYS A N 1
ATOM 721 C CA . CYS A 1 93 ? -2.964 16.414 12.730 1.00 93.75 93 CYS A CA 1
ATOM 722 C C . CYS A 1 93 ? -2.550 17.330 13.900 1.00 93.75 93 CYS A C 1
ATOM 724 O O . CYS A 1 93 ? -3.323 18.180 14.316 1.00 93.75 93 CYS A O 1
ATOM 726 N N . LEU A 1 94 ? -1.336 17.191 14.450 1.00 89.25 94 LEU A N 1
ATOM 727 C CA . LEU A 1 94 ? -0.819 18.157 15.433 1.00 89.25 94 LEU A CA 1
ATOM 728 C C . LEU A 1 94 ? -0.333 19.465 14.792 1.00 89.25 94 LEU A C 1
ATOM 730 O O . LEU A 1 94 ? -0.301 20.487 15.470 1.00 89.25 94 LEU A O 1
ATOM 734 N N . GLY A 1 95 ? 0.092 19.421 13.526 1.00 90.75 95 GLY A N 1
ATOM 735 C CA . GLY A 1 95 ? 0.682 20.559 12.816 1.00 90.75 95 GLY A CA 1
ATOM 736 C C . GLY A 1 95 ? -0.256 21.236 11.817 1.00 90.75 95 GLY A C 1
ATOM 737 O O . GLY A 1 95 ? 0.045 22.340 11.375 1.00 90.75 95 GLY A O 1
ATOM 738 N N . ASP A 1 96 ? -1.376 20.597 11.471 1.00 94.75 96 ASP A N 1
ATOM 739 C CA . ASP A 1 96 ? -2.326 21.079 10.468 1.00 94.75 96 ASP A CA 1
ATOM 740 C C . ASP A 1 96 ? -3.782 20.918 10.969 1.00 94.75 96 ASP A C 1
ATOM 742 O O . ASP A 1 96 ? -4.274 19.788 11.093 1.00 94.75 96 ASP A O 1
ATOM 746 N N . PRO A 1 97 ? -4.485 22.033 11.262 1.00 95.00 97 PRO A N 1
ATOM 747 C CA . PRO A 1 97 ? -5.872 22.009 11.727 1.00 95.00 97 PRO A CA 1
ATOM 748 C C . PRO A 1 97 ? -6.880 21.422 10.729 1.00 95.00 97 PRO A C 1
ATOM 750 O O . PRO A 1 97 ? -7.866 20.817 11.154 1.00 95.00 97 PRO A O 1
ATOM 753 N N . GLU A 1 98 ? -6.668 21.573 9.418 1.00 96.00 98 GLU A N 1
ATOM 754 C CA . GLU A 1 98 ? -7.578 21.002 8.418 1.00 96.00 98 GLU A CA 1
ATOM 755 C C . GLU A 1 98 ? -7.385 19.483 8.317 1.00 96.00 98 GLU A C 1
ATOM 757 O O . GLU A 1 98 ? -8.369 18.749 8.193 1.00 96.00 98 GLU A O 1
ATOM 762 N N . MET A 1 99 ? -6.151 18.988 8.479 1.00 94.38 99 MET A N 1
ATOM 763 C CA . MET A 1 99 ? -5.896 17.548 8.620 1.00 94.38 99 MET A CA 1
ATOM 764 C C . MET A 1 99 ? -6.529 16.975 9.895 1.00 94.38 99 MET A C 1
ATOM 766 O O . MET A 1 99 ? -7.164 15.922 9.830 1.00 94.38 99 MET A O 1
ATOM 770 N N . ASP A 1 100 ? -6.424 17.664 11.040 1.00 95.81 100 ASP A N 1
ATOM 771 C CA . ASP A 1 100 ? -7.090 17.245 12.287 1.00 95.81 100 ASP A CA 1
ATOM 772 C C . ASP A 1 100 ? -8.610 17.169 12.114 1.00 95.81 100 ASP A C 1
ATOM 774 O O . ASP A 1 100 ? -9.236 16.163 12.454 1.00 95.81 100 ASP A O 1
ATOM 778 N N . LYS A 1 101 ? -9.209 18.199 11.512 1.00 96.56 101 LYS A N 1
ATOM 779 C CA . LYS A 1 101 ? -10.638 18.224 11.194 1.00 96.56 101 LYS A CA 1
ATOM 780 C C . LYS A 1 101 ? -11.037 17.066 10.279 1.00 96.56 101 LYS A C 1
ATOM 782 O O . LYS A 1 101 ? -12.045 16.411 10.550 1.00 96.56 101 LYS A O 1
ATOM 787 N N . HIS A 1 102 ? -10.257 16.777 9.238 1.00 95.69 102 HIS A N 1
ATOM 788 C CA . HIS A 1 102 ? -10.522 15.654 8.337 1.00 95.69 102 HIS A CA 1
ATOM 789 C C . HIS A 1 102 ? -10.428 14.301 9.063 1.00 95.69 102 HIS A C 1
ATOM 791 O O . HIS A 1 102 ? -11.341 13.479 8.958 1.00 95.69 102 HIS A O 1
ATOM 797 N N . ALA A 1 103 ? -9.394 14.091 9.882 1.00 95.94 103 ALA A N 1
ATOM 798 C CA . ALA A 1 103 ? -9.258 12.888 10.701 1.00 95.94 103 ALA A CA 1
ATOM 799 C C . ALA A 1 103 ? -10.441 12.718 11.670 1.00 95.94 103 ALA A C 1
ATOM 801 O O . ALA A 1 103 ? -10.977 11.617 11.808 1.00 95.94 103 ALA A O 1
ATOM 802 N N . ARG A 1 104 ? -10.915 13.802 12.297 1.00 96.19 104 ARG A N 1
ATOM 803 C CA . ARG A 1 104 ? -12.091 13.771 13.184 1.00 96.19 104 ARG A CA 1
ATOM 804 C C . ARG A 1 104 ? -13.377 13.367 12.468 1.00 96.19 104 ARG A C 1
ATOM 806 O O . ARG A 1 104 ? -14.193 12.681 13.078 1.00 96.19 104 ARG A O 1
ATOM 813 N N . ILE A 1 105 ? -13.559 13.743 11.200 1.00 96.19 105 ILE A N 1
ATOM 814 C CA . ILE A 1 105 ? -14.703 13.287 10.390 1.00 96.19 105 ILE A CA 1
ATOM 815 C C . ILE A 1 105 ? -14.657 11.763 10.225 1.00 96.19 105 ILE A C 1
ATOM 817 O O . ILE A 1 105 ? -15.662 11.093 10.458 1.00 96.19 105 ILE A O 1
ATOM 821 N N . ILE A 1 106 ? -13.486 11.210 9.896 1.00 95.94 106 ILE A N 1
ATOM 822 C CA . ILE A 1 106 ? -13.279 9.759 9.752 1.00 95.94 106 ILE A CA 1
ATOM 823 C C . ILE A 1 106 ? -13.568 9.039 11.074 1.00 95.94 106 ILE A C 1
ATOM 825 O O . ILE A 1 106 ? -14.349 8.091 11.115 1.00 95.94 106 ILE A O 1
ATOM 829 N N . ILE A 1 107 ? -12.970 9.515 12.166 1.00 95.62 107 ILE A N 1
ATOM 830 C CA . ILE A 1 107 ? -13.118 8.933 13.507 1.00 95.62 107 ILE A CA 1
ATOM 831 C C . ILE A 1 107 ? -14.578 8.928 13.955 1.00 95.62 107 ILE A C 1
ATOM 833 O O . ILE A 1 107 ? -15.050 7.920 14.484 1.00 95.62 107 ILE A O 1
ATOM 837 N N . ARG A 1 108 ? -15.300 10.022 13.698 1.00 95.50 108 ARG A N 1
ATOM 838 C CA . ARG A 1 108 ? -16.728 10.124 13.990 1.00 95.50 108 ARG A CA 1
ATOM 839 C C . ARG A 1 108 ? -17.543 9.123 13.175 1.00 95.50 108 ARG A C 1
ATOM 841 O O . ARG A 1 108 ? -18.421 8.480 13.738 1.00 95.50 108 ARG A O 1
ATOM 848 N N . ALA A 1 109 ? -17.241 8.944 11.889 1.00 95.50 109 ALA A N 1
ATOM 849 C CA . ALA A 1 109 ? -17.918 7.944 11.064 1.00 95.50 109 ALA A CA 1
ATOM 850 C C . ALA A 1 109 ? -17.715 6.516 11.612 1.00 95.50 109 ALA A C 1
ATOM 852 O O . ALA A 1 109 ? -18.660 5.734 11.664 1.00 95.50 109 ALA A O 1
ATOM 853 N N . GLU A 1 110 ? -16.514 6.176 12.089 1.00 95.12 110 GLU A N 1
ATOM 854 C CA . GLU A 1 110 ? -16.239 4.868 12.708 1.00 95.12 110 GLU A CA 1
ATOM 855 C C . GLU A 1 110 ? -17.005 4.648 14.018 1.00 95.12 110 GLU A C 1
ATOM 857 O O . GLU A 1 110 ? -17.471 3.536 14.285 1.00 95.12 110 GLU A O 1
ATOM 862 N N . GLU A 1 111 ? -17.135 5.695 14.836 1.00 95.12 111 GLU A N 1
ATOM 863 C CA . GLU A 1 111 ? -17.933 5.681 16.067 1.00 95.12 111 GLU A CA 1
ATOM 864 C C . GLU A 1 111 ? -19.427 5.541 15.751 1.00 95.12 111 GLU A C 1
ATOM 866 O O . GLU A 1 111 ? -20.111 4.701 16.337 1.00 95.12 111 GLU A O 1
ATOM 871 N N . GLU A 1 112 ? -19.925 6.289 14.765 1.00 94.81 112 GLU A N 1
ATOM 872 C CA . GLU A 1 112 ? -21.308 6.201 14.300 1.00 94.81 112 GLU A CA 1
ATOM 873 C C . GLU A 1 112 ? -21.614 4.824 13.699 1.00 94.81 112 GLU A C 1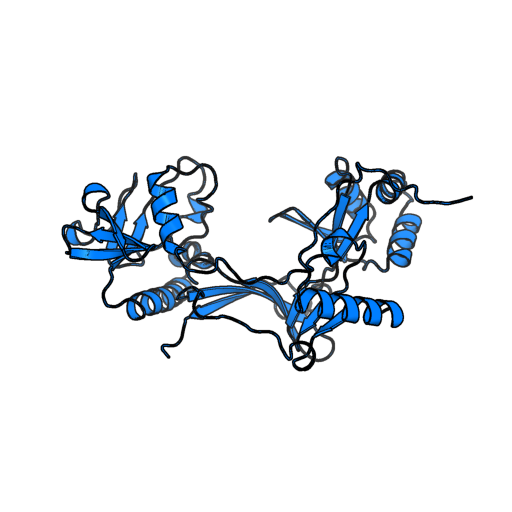
ATOM 875 O O . GLU A 1 112 ? -22.706 4.306 13.909 1.00 94.81 112 GLU A O 1
ATOM 880 N N . LEU A 1 113 ? -20.679 4.170 13.008 1.00 93.88 113 LEU A N 1
ATOM 881 C CA . LEU A 1 113 ? -20.852 2.795 12.515 1.00 93.88 113 LEU A CA 1
ATOM 882 C C . LEU A 1 113 ? -20.876 1.740 13.639 1.00 93.88 113 LEU A C 1
ATOM 884 O O . LEU A 1 113 ? -21.319 0.615 13.408 1.00 93.88 113 LEU A O 1
ATOM 888 N N . ASN A 1 114 ? -20.460 2.095 14.859 1.00 94.62 114 ASN A N 1
ATOM 889 C CA . ASN A 1 114 ? -20.375 1.191 16.007 1.00 94.62 114 ASN A CA 1
ATOM 890 C C . ASN A 1 114 ? -21.035 1.777 17.282 1.00 94.62 114 ASN A C 1
ATOM 892 O O . ASN A 1 114 ? -20.382 1.838 18.327 1.00 94.62 114 ASN A O 1
ATOM 896 N N . PRO A 1 115 ? -22.334 2.146 17.258 1.00 95.00 115 PRO A N 1
ATOM 897 C CA . PRO A 1 115 ? -22.973 2.929 18.328 1.00 95.00 115 PRO A CA 1
ATOM 898 C C . PRO A 1 115 ? -23.053 2.201 19.683 1.00 95.00 115 PRO A C 1
ATOM 900 O O . PRO A 1 115 ? -23.045 2.830 20.743 1.00 95.00 115 PRO A O 1
ATOM 903 N N . ASP A 1 116 ? -23.094 0.867 19.669 1.00 95.62 116 ASP A N 1
ATOM 904 C CA . ASP A 1 116 ? -23.210 0.040 20.878 1.00 95.62 116 ASP A CA 1
ATOM 905 C C . ASP A 1 116 ? -21.855 -0.352 21.488 1.00 95.62 116 ASP A C 1
ATOM 907 O O . ASP A 1 116 ? -21.799 -1.072 22.491 1.00 95.62 116 ASP A O 1
ATOM 911 N N . LYS A 1 117 ? -20.747 0.111 20.900 1.00 96.88 117 LYS A N 1
ATOM 912 C CA . LYS A 1 117 ? -19.386 -0.271 21.290 1.00 96.88 117 LYS A CA 1
ATOM 913 C C . LYS A 1 117 ? -18.570 0.947 21.711 1.00 96.88 117 LYS A C 1
ATOM 915 O O . LYS A 1 117 ? -18.859 2.079 21.345 1.00 96.88 117 LYS A O 1
ATOM 920 N N . LEU A 1 118 ? -17.519 0.702 22.484 1.00 97.56 118 LEU A N 1
ATOM 921 C CA . LEU A 1 118 ? -16.522 1.703 22.843 1.00 97.56 118 LEU A CA 1
ATOM 922 C C . LEU A 1 118 ? -15.368 1.633 21.847 1.00 97.56 118 LEU A C 1
ATOM 924 O O . LEU A 1 118 ? -14.435 0.845 22.023 1.00 97.56 118 LEU A O 1
ATOM 928 N N . VAL A 1 119 ? -15.420 2.449 20.796 1.00 97.25 119 VAL A N 1
ATOM 929 C CA . VAL A 1 119 ? -14.277 2.613 19.892 1.00 97.25 119 VAL A CA 1
ATOM 930 C C . VAL A 1 119 ? -13.197 3.396 20.638 1.00 97.25 119 VAL A C 1
ATOM 932 O O . VAL A 1 119 ? -13.382 4.563 20.970 1.00 97.25 119 VAL A O 1
ATOM 935 N N . SER A 1 120 ? -12.097 2.725 20.977 1.00 97.31 120 SER A N 1
ATOM 936 C CA . SER A 1 120 ? -11.132 3.207 21.970 1.00 97.31 120 SER A CA 1
ATOM 937 C C . SER A 1 120 ? -9.724 3.223 21.394 1.00 97.31 120 SER A C 1
ATOM 939 O O . SER A 1 120 ? -9.309 2.283 20.720 1.00 97.31 120 SER A O 1
ATOM 941 N N . GLU A 1 121 ? -8.979 4.291 21.656 1.00 96.31 121 GLU A N 1
ATOM 942 C CA . GLU A 1 121 ? -7.638 4.481 21.105 1.00 96.31 121 GLU A CA 1
ATOM 943 C C . GLU A 1 121 ? -6.591 3.745 21.954 1.00 96.31 121 GLU A C 1
ATOM 945 O O . GLU A 1 121 ? -6.543 3.907 23.173 1.00 96.31 121 GLU A O 1
ATOM 950 N N . ILE A 1 122 ? -5.727 2.949 21.324 1.00 95.69 122 ILE A N 1
ATOM 951 C CA . ILE A 1 122 ? -4.606 2.293 22.005 1.00 95.69 122 ILE A CA 1
ATOM 952 C C . ILE A 1 122 ? -3.487 3.317 22.219 1.00 95.69 122 ILE A C 1
ATOM 954 O O . ILE A 1 122 ? -2.933 3.862 21.258 1.00 95.69 122 ILE A O 1
ATOM 958 N N . ILE A 1 123 ? -3.098 3.536 23.474 1.00 93.06 123 ILE A N 1
ATOM 959 C CA . ILE A 1 123 ? -1.989 4.426 23.829 1.00 93.06 123 ILE A CA 1
ATOM 960 C C . ILE A 1 123 ? -0.816 3.572 24.296 1.00 93.06 123 ILE A C 1
ATOM 962 O O . ILE A 1 123 ? -0.865 2.961 25.361 1.00 93.06 123 ILE A O 1
ATOM 966 N N . HIS A 1 124 ? 0.236 3.524 23.483 1.00 89.44 124 HIS A N 1
ATOM 967 C CA . HIS A 1 124 ? 1.442 2.753 23.755 1.00 89.44 124 HIS A CA 1
ATOM 968 C C . HIS A 1 124 ? 2.686 3.523 23.306 1.00 89.44 124 HIS A C 1
ATOM 970 O O . HIS A 1 124 ? 2.679 4.151 22.244 1.00 89.44 124 HIS A O 1
ATOM 976 N N . LEU A 1 125 ? 3.744 3.452 24.114 1.00 80.75 125 LEU A N 1
ATOM 977 C CA . LEU A 1 125 ? 5.062 3.988 23.806 1.00 80.75 125 LEU A CA 1
ATOM 978 C C . LEU A 1 125 ? 6.007 2.803 23.530 1.00 80.75 125 LEU A C 1
ATOM 980 O O . LEU A 1 125 ? 6.381 2.110 24.476 1.00 80.75 125 LEU A O 1
ATOM 984 N N . PRO A 1 126 ? 6.370 2.529 22.265 1.00 69.69 126 PRO A N 1
ATOM 985 C CA . PRO A 1 126 ? 7.302 1.461 21.934 1.00 69.69 126 PRO A CA 1
ATOM 986 C C . PRO A 1 126 ? 8.732 1.833 22.346 1.00 69.69 126 PRO A C 1
ATOM 988 O O . PRO A 1 126 ? 9.091 3.006 22.432 1.00 69.69 126 PRO A O 1
ATOM 991 N N . GLU A 1 127 ? 9.570 0.816 22.551 1.00 64.62 127 GLU A N 1
ATOM 992 C CA . GLU A 1 127 ? 10.918 0.933 23.135 1.00 64.62 127 GLU A CA 1
ATOM 993 C C . GLU A 1 127 ? 11.953 1.684 22.263 1.00 64.62 127 GLU A C 1
ATOM 995 O O . GLU A 1 127 ? 13.029 2.022 22.748 1.00 64.62 127 GLU A O 1
ATOM 1000 N N . ASN A 1 128 ? 11.660 1.968 20.987 1.00 57.91 128 ASN A N 1
ATOM 1001 C CA . ASN A 1 128 ? 12.614 2.535 20.019 1.00 57.91 128 ASN A CA 1
ATOM 1002 C C . ASN A 1 128 ? 12.133 3.849 19.373 1.00 57.91 128 ASN A C 1
ATOM 1004 O O . ASN A 1 128 ? 11.007 4.281 19.592 1.00 57.91 128 ASN A O 1
ATOM 1008 N N . ARG A 1 129 ? 13.011 4.496 18.579 1.00 52.56 129 ARG A N 1
ATOM 1009 C CA . ARG A 1 129 ? 12.863 5.795 17.867 1.00 52.56 129 ARG A CA 1
ATOM 1010 C C . ARG A 1 129 ? 11.648 5.888 16.917 1.00 52.56 129 ARG A C 1
ATOM 1012 O O . ARG A 1 129 ? 11.803 6.099 15.718 1.00 52.56 129 ARG A O 1
ATOM 1019 N N . VAL A 1 130 ? 10.434 5.765 17.442 1.00 58.69 130 VAL A N 1
ATOM 1020 C CA . VAL A 1 130 ? 9.183 5.783 16.669 1.00 58.69 130 VAL A CA 1
ATOM 1021 C C . VAL A 1 130 ? 8.316 6.999 17.015 1.00 58.69 130 VAL A C 1
ATOM 1023 O O . VAL A 1 130 ? 7.218 7.140 16.488 1.00 58.69 130 VAL A O 1
ATOM 1026 N N . GLY A 1 131 ? 8.817 7.930 17.842 1.00 60.16 131 GLY A N 1
ATOM 1027 C CA . GLY A 1 131 ? 8.093 9.141 18.254 1.00 60.16 131 GLY A CA 1
ATOM 1028 C C . GLY A 1 131 ? 7.421 9.864 17.080 1.00 60.16 131 GLY A C 1
ATOM 1029 O O . GLY A 1 131 ? 6.214 10.078 17.114 1.00 60.16 131 GLY A O 1
ATOM 1030 N N . ASN A 1 132 ? 8.155 10.090 15.984 1.00 62.38 132 ASN A N 1
ATOM 1031 C CA . ASN A 1 132 ? 7.668 10.787 14.781 1.00 62.38 132 ASN A CA 1
ATOM 1032 C C . ASN A 1 132 ? 6.521 10.077 14.031 1.00 62.38 132 ASN A C 1
ATOM 1034 O O . ASN A 1 132 ? 5.869 10.692 13.192 1.00 62.38 132 ASN A O 1
ATOM 1038 N N . VAL A 1 133 ? 6.287 8.787 14.287 1.00 66.62 133 VAL A N 1
ATOM 1039 C CA . VAL A 1 133 ? 5.177 8.020 13.690 1.00 66.62 133 VAL A CA 1
ATOM 1040 C C . VAL A 1 133 ? 3.962 7.998 14.623 1.00 66.62 133 VAL A C 1
ATOM 1042 O O . VAL A 1 133 ? 2.840 7.825 14.161 1.00 66.62 133 VAL A O 1
ATOM 1045 N N . LEU A 1 134 ? 4.169 8.189 15.928 1.00 74.25 134 LEU A N 1
ATOM 1046 C CA . LEU A 1 134 ? 3.139 8.014 16.956 1.00 74.25 134 LEU A CA 1
ATOM 1047 C C . LEU A 1 134 ? 2.467 9.311 17.390 1.00 74.25 134 LEU A C 1
ATOM 1049 O O . LEU A 1 134 ? 1.346 9.242 17.906 1.00 74.25 134 LEU A O 1
ATOM 1053 N N . MET A 1 135 ? 3.155 10.452 17.242 1.00 77.69 135 MET A N 1
ATOM 1054 C CA . MET A 1 135 ? 2.635 11.759 17.647 1.00 77.69 135 MET A CA 1
ATOM 1055 C C . MET A 1 135 ? 1.279 11.992 16.995 1.00 77.69 135 MET A C 1
ATOM 1057 O O . MET A 1 135 ? 1.189 11.962 15.780 1.00 77.69 135 MET A O 1
ATOM 1061 N N . ARG A 1 136 ? 0.228 12.211 17.782 1.00 85.62 136 ARG A N 1
ATOM 1062 C CA . ARG A 1 136 ? -1.110 12.514 17.269 1.00 85.62 136 ARG A CA 1
ATOM 1063 C C . ARG A 1 136 ? -1.952 13.212 18.336 1.00 85.62 136 ARG A C 1
ATOM 1065 O O . ARG A 1 136 ? -1.650 13.055 19.521 1.00 85.62 136 ARG A O 1
ATOM 1072 N N . PRO A 1 137 ? -2.996 13.961 17.948 1.00 88.44 137 PRO A N 1
ATOM 1073 C CA . PRO A 1 137 ? -3.972 14.496 18.887 1.00 88.44 137 PRO A CA 1
ATOM 1074 C C . PRO A 1 137 ? -4.735 13.395 19.632 1.00 88.44 137 PRO A C 1
ATOM 1076 O O . PRO A 1 137 ? -4.815 12.244 19.199 1.00 88.44 137 PRO A O 1
ATOM 1079 N N . TYR A 1 138 ? -5.385 13.780 20.729 1.00 91.44 138 TYR A N 1
ATOM 1080 C CA . TYR A 1 138 ? -6.344 12.923 21.420 1.00 91.44 138 TYR A CA 1
ATOM 1081 C C . TYR A 1 138 ? -7.641 12.827 20.609 1.00 91.44 138 TYR A C 1
ATOM 1083 O O . TYR A 1 138 ? -8.506 13.707 20.677 1.00 91.44 138 TYR A O 1
ATOM 1091 N N . PHE A 1 139 ? -7.763 11.765 19.820 1.00 92.12 139 PHE A N 1
ATOM 1092 C CA . PHE A 1 139 ? -8.863 11.595 18.877 1.00 92.12 139 PHE A CA 1
ATOM 1093 C C . PHE A 1 139 ? -10.159 11.115 19.524 1.00 92.12 139 PHE A C 1
ATOM 1095 O O . PHE A 1 139 ? -11.180 11.792 19.427 1.00 92.12 139 PHE A O 1
ATOM 1102 N N . ARG A 1 140 ? -10.115 9.958 20.186 1.00 94.94 140 ARG A N 1
ATOM 1103 C CA . ARG A 1 140 ? -11.315 9.262 20.665 1.00 94.94 140 ARG A CA 1
ATOM 1104 C C . ARG A 1 140 ? -11.700 9.680 22.069 1.00 94.94 140 ARG A C 1
ATOM 1106 O O . ARG A 1 140 ? -10.896 10.244 22.815 1.00 94.94 140 ARG A O 1
ATOM 1113 N N . GLN A 1 141 ? -12.943 9.389 22.435 1.00 95.00 141 GLN A N 1
ATOM 1114 C CA . GLN A 1 141 ? -13.428 9.627 23.789 1.00 95.00 141 GLN A CA 1
ATOM 1115 C C . GLN A 1 141 ? -12.729 8.723 24.812 1.00 95.00 141 GLN A C 1
ATOM 1117 O O . GLN A 1 141 ? -12.399 9.205 25.891 1.00 95.00 141 GLN A O 1
ATOM 1122 N N . PHE A 1 142 ? -12.502 7.448 24.480 1.00 97.31 142 PHE A N 1
ATOM 1123 C CA . PHE A 1 142 ? -11.876 6.470 25.371 1.00 97.31 142 PHE A CA 1
ATOM 1124 C C . PHE A 1 142 ? -10.472 6.084 24.909 1.00 97.31 142 PHE A C 1
ATOM 1126 O O . PHE A 1 142 ? -10.218 5.939 23.712 1.00 97.31 142 PHE A O 1
ATOM 1133 N N . GLU A 1 143 ? -9.581 5.867 25.873 1.00 97.25 143 GLU A N 1
ATOM 1134 C CA . GLU A 1 143 ? -8.205 5.422 25.644 1.00 97.25 143 GLU A CA 1
ATOM 1135 C C . GLU A 1 143 ? -7.915 4.132 26.412 1.00 97.25 143 GLU A C 1
ATOM 1137 O O . GLU A 1 143 ? -8.426 3.929 27.512 1.00 97.25 143 GLU A O 1
ATOM 1142 N N . ILE A 1 144 ? -7.080 3.269 25.832 1.00 97.75 144 ILE A N 1
ATOM 1143 C CA . ILE A 1 144 ? -6.549 2.047 26.438 1.00 97.75 144 ILE A CA 1
ATOM 1144 C C . ILE A 1 144 ? -5.048 2.273 26.675 1.00 97.75 144 ILE A C 1
ATOM 1146 O O . ILE A 1 144 ? -4.247 2.038 25.762 1.00 97.75 144 ILE A O 1
ATOM 1150 N N . PRO A 1 145 ? -4.636 2.768 27.857 1.00 95.50 145 PRO A N 1
ATOM 1151 C CA . PRO A 1 145 ? -3.231 3.013 28.151 1.00 95.50 145 PRO A CA 1
ATOM 1152 C C . PRO A 1 145 ? -2.500 1.694 28.408 1.00 95.50 145 PRO A C 1
ATOM 1154 O O . PRO A 1 145 ? -2.912 0.893 29.250 1.00 95.50 145 PRO A O 1
ATOM 1157 N N . TYR A 1 146 ? -1.385 1.479 27.713 1.00 93.06 146 TYR A N 1
ATOM 1158 C CA . TYR A 1 146 ? -0.505 0.334 27.912 1.00 93.06 146 TYR A CA 1
ATOM 1159 C C . TYR A 1 146 ? 0.962 0.758 27.858 1.00 93.06 146 TYR A C 1
ATOM 1161 O O . TYR A 1 146 ? 1.498 1.064 26.792 1.00 93.06 146 TYR A O 1
ATOM 1169 N N . LEU A 1 147 ? 1.615 0.764 29.025 1.00 89.62 147 LEU A N 1
ATOM 1170 C CA . LEU A 1 147 ? 2.994 1.248 29.196 1.00 89.62 147 LEU A CA 1
ATOM 1171 C C . LEU A 1 147 ? 3.203 2.666 28.631 1.00 89.62 147 LEU A C 1
ATOM 1173 O O . LEU A 1 147 ? 4.255 3.000 28.097 1.00 89.62 147 LEU A O 1
ATOM 1177 N N . ALA A 1 148 ? 2.167 3.494 28.735 1.00 88.06 148 ALA A N 1
ATOM 1178 C CA . ALA A 1 148 ? 2.161 4.891 28.338 1.00 88.06 148 ALA A CA 1
ATOM 1179 C C . ALA A 1 148 ? 1.137 5.660 29.179 1.00 88.06 148 ALA A C 1
ATOM 1181 O O . ALA A 1 148 ? 0.210 5.070 29.742 1.00 88.06 148 ALA A O 1
ATOM 1182 N N . THR A 1 149 ? 1.301 6.978 29.243 1.00 87.12 149 THR A N 1
ATOM 1183 C CA . THR A 1 149 ? 0.391 7.872 29.964 1.00 87.12 149 THR A CA 1
ATOM 1184 C C . THR A 1 149 ? -0.676 8.403 29.013 1.00 87.12 149 THR A C 1
ATOM 1186 O O . THR A 1 149 ? -0.353 8.948 27.959 1.00 87.12 149 THR A O 1
ATOM 1189 N N . SER A 1 150 ? -1.944 8.257 29.394 1.00 90.00 150 SER A N 1
ATOM 1190 C CA . SER A 1 150 ? -3.074 8.890 28.707 1.00 90.00 150 SER A CA 1
ATOM 1191 C C . SER A 1 150 ? -3.230 10.345 29.145 1.00 90.00 150 SER A C 1
ATOM 1193 O O . SER A 1 150 ? -3.032 10.672 30.315 1.00 90.00 150 SER A O 1
ATOM 1195 N N . GLY A 1 151 ? -3.619 11.212 28.208 1.00 87.69 151 GLY A N 1
ATOM 1196 C CA . GLY A 1 151 ? -3.970 12.606 28.492 1.00 87.69 151 GLY A CA 1
ATOM 1197 C C . GLY A 1 151 ? -5.447 12.823 28.837 1.00 87.69 151 GLY A C 1
ATOM 1198 O O . GLY A 1 151 ? -5.867 13.967 29.003 1.00 87.69 151 GLY A O 1
ATOM 1199 N N . LYS A 1 152 ? -6.257 11.759 28.903 1.00 94.06 152 LYS A N 1
ATOM 1200 C CA . LYS A 1 152 ? -7.698 11.833 29.183 1.00 94.06 152 LYS A CA 1
ATOM 1201 C C . LYS A 1 152 ? -8.001 11.771 30.684 1.00 94.06 152 LYS A C 1
ATOM 1203 O O . LYS A 1 152 ? -7.207 11.209 31.438 1.00 94.06 152 LYS A O 1
ATOM 1208 N N . PRO A 1 153 ? -9.172 12.260 31.128 1.00 95.25 153 PRO A N 1
ATOM 1209 C CA . PRO A 1 153 ? -9.670 12.007 32.480 1.00 95.25 153 PRO A CA 1
ATOM 1210 C C . PRO A 1 153 ? -9.780 10.507 32.794 1.00 95.25 153 PRO A C 1
ATOM 1212 O O . PRO A 1 153 ? -10.041 9.696 31.903 1.00 95.25 153 PRO A O 1
ATOM 1215 N N . THR A 1 154 ? -9.618 10.124 34.062 1.00 94.38 154 THR A N 1
ATOM 1216 C CA . THR A 1 154 ? -9.630 8.719 34.518 1.00 94.38 154 THR A CA 1
ATOM 1217 C C . THR A 1 154 ? -10.918 7.978 34.139 1.00 94.38 154 THR A C 1
ATOM 1219 O O . THR A 1 154 ? -10.910 6.775 33.878 1.00 94.38 154 THR A O 1
ATOM 1222 N N . GLU A 1 155 ? -12.052 8.673 34.076 1.00 95.44 155 GLU A N 1
ATOM 1223 C CA . GLU A 1 155 ? -13.337 8.112 33.669 1.00 95.44 155 GLU A CA 1
ATOM 1224 C C . GLU A 1 155 ? -13.355 7.623 32.214 1.00 95.44 155 GLU A C 1
ATOM 1226 O O . GLU A 1 155 ? -14.095 6.684 31.911 1.00 95.44 155 GLU A O 1
ATOM 1231 N N . ASN A 1 156 ? -12.498 8.202 31.370 1.00 96.88 156 ASN A N 1
ATOM 1232 C CA . ASN A 1 156 ? -12.323 7.906 29.951 1.00 96.88 156 ASN A CA 1
ATOM 1233 C C . ASN A 1 156 ? -11.145 6.963 29.660 1.00 96.88 156 ASN A C 1
ATOM 1235 O O . ASN A 1 156 ? -10.889 6.635 28.502 1.00 96.88 156 ASN A O 1
ATOM 1239 N N . GLN A 1 157 ? -10.436 6.505 30.688 1.00 97.31 157 GLN A N 1
ATOM 1240 C CA . GLN A 1 157 ? -9.363 5.529 30.547 1.00 97.31 157 GLN A CA 1
ATOM 1241 C C . GLN A 1 157 ? -9.887 4.118 30.836 1.00 97.31 157 GLN A C 1
ATOM 1243 O O . GLN A 1 157 ? -10.531 3.872 31.859 1.00 97.31 157 GLN A O 1
ATOM 1248 N N . ILE A 1 158 ? -9.583 3.180 29.941 1.00 98.06 158 ILE A N 1
ATOM 1249 C CA . ILE A 1 158 ? -9.884 1.755 30.075 1.00 98.06 158 ILE A CA 1
ATOM 1250 C C . ILE A 1 158 ? -8.559 1.034 30.360 1.00 98.06 158 ILE A C 1
ATOM 1252 O O . ILE A 1 158 ? -7.821 0.712 29.426 1.00 98.06 158 ILE A O 1
ATOM 1256 N N . PRO A 1 159 ? -8.202 0.804 31.637 1.00 96.69 159 PRO A N 1
ATOM 1257 C CA . PRO A 1 159 ? -6.964 0.110 31.962 1.00 96.69 159 PRO A CA 1
ATOM 1258 C C . PRO A 1 159 ? -7.032 -1.344 31.485 1.00 96.69 159 PRO A C 1
ATOM 1260 O O . PRO A 1 159 ? -8.101 -1.955 31.475 1.00 96.69 159 PRO A O 1
ATOM 1263 N N . ILE A 1 160 ? -5.880 -1.938 31.164 1.00 95.94 160 ILE A N 1
ATOM 1264 C CA . ILE A 1 160 ? -5.799 -3.340 30.710 1.00 95.94 160 ILE A CA 1
ATOM 1265 C C . ILE A 1 160 ? -6.470 -4.312 31.692 1.00 95.94 160 ILE A C 1
ATOM 1267 O O . ILE A 1 160 ? -7.092 -5.282 31.276 1.00 95.94 160 ILE A O 1
ATOM 1271 N N . THR A 1 161 ? -6.409 -4.028 32.993 1.00 96.25 161 THR A N 1
ATOM 1272 C CA . THR A 1 161 ? -7.036 -4.839 34.049 1.00 96.25 161 THR A CA 1
ATOM 1273 C C . THR A 1 161 ? -8.568 -4.778 34.066 1.00 96.25 161 THR A C 1
ATOM 1275 O O . THR A 1 161 ? -9.201 -5.602 34.726 1.00 96.25 161 THR A O 1
ATOM 1278 N N . ASP A 1 162 ? -9.183 -3.825 33.360 1.00 97.69 162 ASP A N 1
ATOM 1279 C CA . ASP A 1 162 ? -10.636 -3.740 33.179 1.00 97.69 162 ASP A CA 1
ATOM 1280 C C . ASP A 1 162 ? -11.131 -4.523 31.951 1.00 97.69 162 ASP A C 1
ATOM 1282 O O . ASP A 1 162 ? -12.332 -4.774 31.821 1.00 97.69 162 ASP A O 1
ATOM 1286 N N . LEU A 1 163 ? -10.221 -4.932 31.061 1.00 98.19 163 LEU A N 1
ATOM 1287 C CA . LEU A 1 163 ? -10.546 -5.633 29.825 1.00 98.19 163 LEU A CA 1
ATOM 1288 C C . LEU A 1 163 ? -10.705 -7.137 30.059 1.00 98.19 163 LEU A C 1
ATOM 1290 O O . LEU A 1 163 ? -9.794 -7.829 30.506 1.00 98.19 163 LEU A O 1
ATOM 1294 N N . TYR A 1 164 ? -11.875 -7.653 29.700 1.00 97.94 164 TYR A N 1
ATOM 1295 C CA . TYR A 1 164 ? -12.195 -9.074 29.710 1.00 97.94 164 TYR A CA 1
ATOM 1296 C C . TYR A 1 164 ? -12.200 -9.584 28.275 1.00 97.94 164 TYR A C 1
ATOM 1298 O O . TYR A 1 164 ? -12.770 -8.950 27.386 1.00 97.94 164 TYR A O 1
ATOM 1306 N N . VAL A 1 165 ? -11.600 -10.753 28.066 1.00 98.00 165 VAL A N 1
ATOM 1307 C CA . VAL A 1 165 ? -11.557 -11.428 26.768 1.00 98.00 165 VAL A CA 1
ATOM 1308 C C . VAL A 1 165 ? -12.477 -12.639 26.820 1.00 98.00 165 VAL A C 1
ATOM 1310 O O . VAL A 1 165 ? -12.437 -13.427 27.762 1.00 98.00 165 VAL A O 1
ATOM 1313 N N . SER A 1 166 ? -13.322 -12.789 25.808 1.00 97.75 166 SER A N 1
ATOM 1314 C CA . SER A 1 166 ? -14.175 -13.965 25.631 1.00 97.75 166 SER A CA 1
ATOM 1315 C C . SER A 1 166 ? -14.272 -14.328 24.155 1.00 97.75 166 SER A C 1
ATOM 1317 O O . SER A 1 166 ? -13.966 -13.506 23.293 1.00 97.75 166 SER A O 1
ATOM 1319 N N . ILE A 1 167 ? -14.699 -15.553 23.855 1.00 97.31 167 ILE A N 1
ATOM 1320 C CA . ILE A 1 167 ? -14.976 -15.992 22.486 1.00 97.31 167 ILE A CA 1
ATOM 1321 C C . ILE A 1 167 ? -16.484 -16.183 22.356 1.00 97.31 167 ILE A C 1
ATOM 1323 O O . ILE A 1 167 ? -17.089 -16.920 23.132 1.00 97.31 167 ILE A O 1
ATOM 1327 N N . LYS A 1 168 ? -17.097 -15.524 21.372 1.00 95.06 168 LYS A N 1
ATOM 1328 C CA . LYS A 1 168 ? -18.527 -15.647 21.063 1.00 95.06 168 LYS A CA 1
ATOM 1329 C C . LYS A 1 168 ? -18.680 -15.892 19.572 1.00 95.06 168 LYS A C 1
ATOM 1331 O O . LYS A 1 168 ? -18.198 -15.093 18.784 1.00 95.06 168 LYS A O 1
ATOM 1336 N N . SER A 1 169 ? -19.330 -16.985 19.178 1.00 93.88 169 SER A N 1
ATOM 1337 C CA . SER A 1 169 ? -19.546 -17.336 17.761 1.00 93.88 169 SER A CA 1
ATOM 1338 C C . SER A 1 169 ? -18.260 -17.309 16.916 1.00 93.88 169 SER A C 1
ATOM 1340 O O . SER A 1 169 ? -18.246 -16.767 15.817 1.00 93.88 169 SER A O 1
ATOM 1342 N N . GLY A 1 170 ? -17.157 -17.837 17.457 1.00 92.44 170 GLY A N 1
ATOM 1343 C CA . GLY A 1 170 ? -15.870 -17.905 16.752 1.00 92.44 170 GLY A CA 1
ATOM 1344 C C . GLY A 1 170 ? -15.097 -16.584 16.641 1.00 92.44 170 GLY A C 1
ATOM 1345 O O . GLY A 1 170 ? -14.008 -16.592 16.080 1.00 92.44 170 GLY A O 1
ATOM 1346 N N . ARG A 1 171 ? -15.602 -15.470 17.196 1.00 95.69 171 ARG A N 1
ATOM 1347 C CA . ARG A 1 171 ? -14.871 -14.193 17.285 1.00 95.69 171 ARG A CA 1
ATOM 1348 C C . ARG A 1 171 ? -14.445 -13.874 18.711 1.00 95.69 171 ARG A C 1
ATOM 1350 O O . ARG A 1 171 ? -15.147 -14.205 19.669 1.00 95.69 171 ARG A O 1
ATOM 1357 N N . ILE A 1 172 ? -13.334 -13.163 18.840 1.00 97.81 172 ILE A N 1
ATOM 1358 C CA . ILE A 1 172 ? -12.875 -12.592 20.101 1.00 97.81 172 ILE A CA 1
ATOM 1359 C C . ILE A 1 172 ? -13.716 -11.350 20.411 1.00 97.81 172 ILE A C 1
ATOM 1361 O O . ILE A 1 172 ? -13.969 -10.508 19.544 1.00 97.81 172 ILE A O 1
ATOM 1365 N N . VAL A 1 173 ? -14.167 -11.254 21.659 1.00 97.62 173 VAL A N 1
ATOM 1366 C CA . VAL A 1 173 ? -14.906 -10.121 22.214 1.00 97.62 173 VAL A CA 1
ATOM 1367 C C . VAL A 1 173 ? -14.098 -9.545 23.365 1.00 97.62 173 VAL A C 1
ATOM 1369 O O . VAL A 1 173 ? -13.891 -10.215 24.381 1.00 97.62 173 VAL A O 1
ATOM 1372 N N . LEU A 1 174 ? -13.672 -8.296 23.201 1.00 98.00 174 LEU A N 1
ATOM 1373 C CA . LEU A 1 174 ? -13.032 -7.502 24.238 1.00 98.00 174 LEU A CA 1
ATOM 1374 C C . LEU A 1 174 ? -14.111 -6.664 24.933 1.00 98.00 174 LEU A C 1
ATOM 1376 O O . LEU A 1 174 ? -14.819 -5.916 24.268 1.00 98.00 174 LEU A O 1
ATOM 1380 N N . ARG A 1 175 ? -14.289 -6.796 26.250 1.00 98.06 175 ARG A N 1
ATOM 1381 C CA . ARG A 1 175 ? -15.336 -6.084 27.005 1.00 98.06 175 ARG A CA 1
ATOM 1382 C C 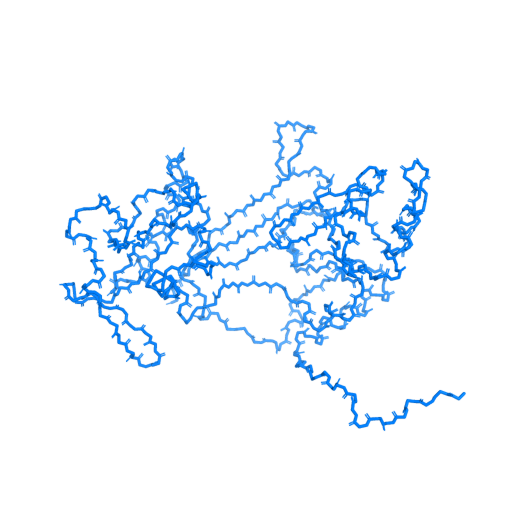. ARG A 1 175 ? -14.735 -5.340 28.188 1.00 98.06 175 ARG A C 1
ATOM 1384 O O . ARG A 1 175 ? -13.994 -5.933 28.963 1.00 98.06 175 ARG A O 1
ATOM 1391 N N . SER A 1 176 ? -15.108 -4.078 28.368 1.00 98.25 176 SER A N 1
ATOM 1392 C CA . SER A 1 176 ? -14.809 -3.340 29.598 1.00 98.25 176 SER A CA 1
ATOM 1393 C C . SER A 1 176 ? -15.748 -3.804 30.709 1.00 98.25 176 SER A C 1
ATOM 1395 O O . SER A 1 176 ? -16.973 -3.788 30.542 1.00 98.25 176 SER A O 1
ATOM 1397 N N . ARG A 1 177 ? -15.193 -4.207 31.855 1.00 97.75 177 ARG A N 1
ATOM 1398 C CA . ARG A 1 177 ? -15.993 -4.562 33.033 1.00 97.75 177 ARG A CA 1
ATOM 1399 C C . ARG A 1 177 ? -16.700 -3.333 33.597 1.00 97.75 177 ARG A C 1
ATOM 1401 O O . ARG A 1 177 ? -17.901 -3.415 33.840 1.00 97.75 177 ARG A O 1
ATOM 1408 N N . LYS A 1 178 ? -15.988 -2.216 33.768 1.00 97.06 178 LYS A N 1
ATOM 1409 C CA . LYS A 1 178 ? -16.521 -0.950 34.295 1.00 97.06 178 LYS A CA 1
ATOM 1410 C C . LYS A 1 178 ? -17.697 -0.421 33.475 1.00 97.06 178 LYS A C 1
ATOM 1412 O O . LYS A 1 178 ? -18.705 -0.021 34.047 1.00 97.06 178 LYS A O 1
ATOM 1417 N N . HIS A 1 179 ? -17.572 -0.414 32.149 1.00 96.12 179 HIS A N 1
ATOM 1418 C CA . HIS A 1 179 ? -18.588 0.159 31.260 1.00 96.12 179 HIS A CA 1
ATOM 1419 C C . HIS A 1 179 ? -19.629 -0.857 30.784 1.00 96.12 179 HIS A C 1
ATOM 1421 O O . HIS A 1 179 ? -20.636 -0.467 30.199 1.00 96.12 179 HIS A O 1
ATOM 1427 N N . ASN A 1 180 ? -19.388 -2.152 31.006 1.00 96.56 180 ASN A N 1
ATOM 1428 C CA . ASN A 1 180 ? -20.213 -3.253 30.516 1.00 96.56 180 ASN A CA 1
ATOM 1429 C C . ASN A 1 180 ? -20.520 -3.171 29.005 1.00 96.56 180 ASN A C 1
ATOM 1431 O O . ASN A 1 180 ? -21.620 -3.493 28.560 1.00 96.56 180 ASN A O 1
ATOM 1435 N N . LYS A 1 181 ? -19.537 -2.736 28.211 1.00 97.50 181 LYS A N 1
ATOM 1436 C CA . LYS A 1 181 ? -19.640 -2.597 26.753 1.00 97.50 181 LYS A CA 1
ATOM 1437 C C . LYS A 1 181 ? -18.474 -3.277 26.050 1.00 97.50 181 LYS A C 1
ATOM 1439 O O . LYS A 1 181 ? -17.379 -3.388 26.608 1.00 97.50 181 LYS A O 1
ATOM 1444 N N . GLU A 1 182 ? -18.727 -3.742 24.830 1.00 97.94 182 GLU A N 1
ATOM 1445 C CA . GLU A 1 182 ? -17.676 -4.225 23.934 1.00 97.94 182 GLU A CA 1
ATOM 1446 C C . GLU A 1 182 ? -16.747 -3.062 23.561 1.00 97.94 182 GLU A C 1
ATOM 1448 O O . GLU A 1 182 ? -17.207 -1.947 23.320 1.00 97.94 182 GLU A O 1
ATOM 1453 N N . VAL A 1 183 ? -15.444 -3.320 23.543 1.00 98.38 183 VAL A N 1
ATOM 1454 C CA . VAL A 1 183 ? -14.383 -2.358 23.251 1.00 98.38 183 VAL A CA 1
ATOM 1455 C C . VAL A 1 183 ? -13.783 -2.712 21.896 1.00 98.38 183 VAL A C 1
ATOM 1457 O O . VAL A 1 183 ? -13.334 -3.839 21.696 1.00 98.38 183 VAL A O 1
ATOM 1460 N N . LEU A 1 184 ? -13.760 -1.747 20.977 1.00 97.31 184 LEU A N 1
ATOM 1461 C CA . LEU A 1 184 ? -13.051 -1.860 19.706 1.00 97.31 184 LEU A CA 1
ATOM 1462 C C . LEU A 1 184 ? -11.745 -1.071 19.794 1.00 97.31 184 LEU A C 1
ATOM 1464 O O . LEU A 1 184 ? -11.785 0.160 19.722 1.00 97.31 184 LEU A O 1
ATOM 1468 N N . PRO A 1 185 ? -10.599 -1.743 19.977 1.00 97.12 185 PRO A N 1
ATOM 1469 C CA . PRO A 1 185 ? -9.317 -1.067 20.033 1.00 97.12 185 PRO A CA 1
ATOM 1470 C C . PRO A 1 185 ? -8.933 -0.553 18.636 1.00 97.12 185 PRO A C 1
ATOM 1472 O O . PRO A 1 185 ? -9.108 -1.246 17.633 1.00 97.12 185 PRO A O 1
ATOM 1475 N N . ARG A 1 186 ? -8.428 0.680 18.566 1.00 95.69 186 ARG A N 1
ATOM 1476 C CA . ARG A 1 186 ? -7.967 1.331 17.333 1.00 95.69 186 ARG A CA 1
ATOM 1477 C C . ARG A 1 186 ? -6.587 1.938 17.534 1.00 95.69 186 ARG A C 1
ATOM 1479 O O . ARG A 1 186 ? -6.331 2.571 18.558 1.00 95.69 186 ARG A O 1
ATOM 1486 N N . LEU A 1 187 ? -5.721 1.773 16.539 1.00 93.62 187 LEU A N 1
ATOM 1487 C CA . LEU A 1 187 ? -4.417 2.421 16.482 1.00 93.62 187 LEU A CA 1
ATOM 1488 C C . LEU A 1 187 ? -4.411 3.473 15.368 1.00 93.62 187 LEU A C 1
ATOM 1490 O O . LEU A 1 187 ? -4.164 3.153 14.211 1.00 93.62 187 LEU A O 1
ATOM 1494 N N . THR A 1 188 ? -4.662 4.741 15.692 1.00 93.94 188 THR A N 1
ATOM 1495 C CA . THR A 1 188 ? -4.753 5.823 14.694 1.00 93.94 188 THR A CA 1
ATOM 1496 C C . THR A 1 188 ? -3.367 6.371 14.318 1.00 93.94 188 THR A C 1
ATOM 1498 O O . THR A 1 188 ? -3.077 7.556 14.458 1.00 93.94 188 THR A O 1
ATOM 1501 N N . ASN A 1 189 ? -2.463 5.489 13.888 1.00 90.12 189 ASN A N 1
ATOM 1502 C CA . ASN A 1 189 ? -1.152 5.840 13.341 1.00 90.12 189 ASN A CA 1
ATOM 1503 C C . ASN A 1 189 ? -0.648 4.752 12.374 1.00 90.12 189 ASN A C 1
ATOM 1505 O O . ASN A 1 189 ? -1.273 3.705 12.223 1.00 90.12 189 ASN A O 1
ATOM 1509 N N . ALA A 1 190 ? 0.492 5.006 11.730 1.00 85.19 190 ALA A N 1
ATOM 1510 C CA . ALA A 1 190 ? 1.111 4.105 10.756 1.00 85.19 190 ALA A CA 1
ATOM 1511 C C . ALA A 1 190 ? 2.174 3.173 11.379 1.00 85.19 190 ALA A C 1
ATOM 1513 O O . ALA A 1 190 ? 3.121 2.768 10.706 1.00 85.19 190 ALA A O 1
ATOM 1514 N N . HIS A 1 191 ? 2.085 2.874 12.678 1.00 86.44 191 HIS A N 1
ATOM 1515 C CA . HIS A 1 191 ? 3.056 2.003 13.333 1.00 86.44 191 HIS A CA 1
ATOM 1516 C C . HIS A 1 191 ? 2.885 0.551 12.879 1.00 86.44 191 HIS A C 1
ATOM 1518 O O . HIS A 1 191 ? 1.811 -0.039 13.011 1.00 86.44 191 HIS A O 1
ATOM 1524 N N . ASN A 1 192 ? 3.977 -0.046 12.404 1.00 86.00 192 ASN A N 1
ATOM 1525 C CA . ASN A 1 192 ? 4.022 -1.465 12.090 1.00 86.00 192 ASN A CA 1
ATOM 1526 C C . ASN A 1 192 ? 4.194 -2.299 13.371 1.00 86.00 192 ASN A C 1
ATOM 1528 O O . ASN A 1 192 ? 5.292 -2.740 13.712 1.00 86.00 192 ASN A O 1
ATOM 1532 N N . TYR A 1 193 ? 3.089 -2.518 14.081 1.00 86.94 193 TYR A N 1
ATOM 1533 C CA . TYR A 1 193 ? 3.061 -3.293 15.320 1.00 86.94 193 TYR A CA 1
ATOM 1534 C C . TYR A 1 193 ? 3.347 -4.790 15.120 1.00 86.94 193 TYR A C 1
ATOM 1536 O O . TYR A 1 193 ? 3.478 -5.502 16.108 1.00 86.94 193 TYR A O 1
ATOM 1544 N N . SER A 1 194 ? 3.465 -5.300 13.887 1.00 86.25 194 SER A N 1
ATOM 1545 C CA . SER A 1 194 ? 3.781 -6.717 13.677 1.00 86.25 194 SER A CA 1
ATOM 1546 C C . SER A 1 194 ? 5.255 -7.044 13.940 1.00 86.25 194 SER A C 1
ATOM 1548 O O . SER A 1 194 ? 5.621 -8.213 14.060 1.00 86.25 194 SER A O 1
ATOM 1550 N N . TYR A 1 195 ? 6.117 -6.026 14.011 1.00 81.31 195 TYR A N 1
ATOM 1551 C CA . TYR A 1 195 ? 7.553 -6.182 14.192 1.00 81.31 195 TYR A CA 1
ATOM 1552 C C . TYR A 1 195 ? 7.972 -5.866 15.632 1.00 81.31 195 TYR A C 1
ATOM 1554 O O . TYR A 1 195 ? 7.945 -4.714 16.057 1.00 81.31 195 TYR A O 1
ATOM 1562 N N . ASN A 1 196 ? 8.418 -6.890 16.366 1.00 79.00 196 ASN A N 1
ATOM 1563 C CA . ASN A 1 196 ? 9.043 -6.758 17.690 1.00 79.00 196 ASN A CA 1
ATOM 1564 C C . ASN A 1 196 ? 8.212 -5.965 18.728 1.00 79.00 196 ASN A C 1
ATOM 1566 O O . ASN A 1 196 ? 8.736 -5.140 19.474 1.00 79.00 196 ASN A O 1
ATOM 1570 N N . SER A 1 197 ? 6.902 -6.200 18.761 1.00 85.94 197 SER A N 1
ATOM 1571 C CA . SER A 1 197 ? 5.963 -5.587 19.706 1.00 85.94 197 SER A CA 1
ATOM 1572 C C . SER A 1 197 ? 5.700 -6.461 20.932 1.00 85.94 197 SER A C 1
ATOM 1574 O O . SER A 1 197 ? 5.688 -7.689 20.832 1.00 85.94 197 SER A O 1
ATOM 1576 N N . LEU A 1 198 ? 5.329 -5.846 22.055 1.00 90.81 198 LEU A N 1
ATOM 1577 C CA . LEU A 1 198 ? 4.869 -6.579 23.236 1.00 90.81 198 LEU A CA 1
ATOM 1578 C C . LEU A 1 198 ? 3.553 -7.343 22.967 1.00 90.81 198 LEU A C 1
ATOM 1580 O O . LEU A 1 198 ? 2.661 -6.784 22.323 1.00 90.81 198 LEU A O 1
ATOM 1584 N N . PRO A 1 199 ? 3.366 -8.568 23.505 1.00 93.44 199 PRO A N 1
ATOM 1585 C CA . PRO A 1 199 ? 2.227 -9.426 23.157 1.00 93.44 199 PRO A CA 1
ATOM 1586 C C . PRO A 1 199 ? 0.843 -8.811 23.400 1.00 93.44 199 PRO A C 1
ATOM 1588 O O . PRO A 1 199 ? -0.050 -8.968 22.575 1.00 93.44 199 PRO A O 1
ATOM 1591 N N . VAL A 1 200 ? 0.655 -8.086 24.511 1.00 94.56 200 VAL A N 1
ATOM 1592 C CA . VAL A 1 200 ? -0.637 -7.444 24.828 1.00 94.56 200 VAL A CA 1
ATOM 1593 C C . VAL A 1 200 ? -0.945 -6.320 23.840 1.00 94.56 200 VAL A C 1
ATOM 1595 O O . VAL A 1 200 ? -2.072 -6.215 23.365 1.00 94.56 200 VAL A O 1
ATOM 1598 N N . TYR A 1 201 ? 0.055 -5.505 23.502 1.00 94.75 201 TYR A N 1
ATOM 1599 C CA . TYR A 1 201 ? -0.093 -4.447 22.505 1.00 94.75 201 TYR A CA 1
ATOM 1600 C C . TYR A 1 201 ? -0.402 -5.032 21.123 1.00 94.75 201 TYR A C 1
ATOM 1602 O O . TYR A 1 201 ? -1.371 -4.615 20.496 1.00 94.75 201 TYR A O 1
ATOM 1610 N N . HIS A 1 202 ? 0.352 -6.050 20.700 1.00 95.12 202 HIS A N 1
ATOM 1611 C CA . HIS A 1 202 ? 0.129 -6.756 19.437 1.00 95.12 202 HIS A CA 1
ATOM 1612 C C . HIS A 1 202 ? -1.292 -7.315 19.345 1.00 95.12 202 HIS A C 1
ATOM 1614 O O . HIS A 1 202 ? -1.988 -7.065 18.370 1.00 95.12 202 HIS A O 1
ATOM 1620 N N . PHE A 1 203 ? -1.755 -7.996 20.397 1.00 96.31 203 PHE A N 1
ATOM 1621 C CA . PHE A 1 203 ? -3.103 -8.554 20.466 1.00 96.31 203 PHE A CA 1
ATOM 1622 C C . PHE A 1 203 ? -4.192 -7.481 20.320 1.00 96.31 203 PHE A C 1
ATOM 1624 O O . PHE A 1 203 ? -5.138 -7.662 19.557 1.00 96.31 203 PHE A O 1
ATOM 1631 N N . LEU A 1 204 ? -4.065 -6.351 21.024 1.00 96.69 204 LEU A N 1
ATOM 1632 C CA . LEU A 1 204 ? -5.018 -5.244 20.897 1.00 96.69 204 LEU A CA 1
ATOM 1633 C C . LEU A 1 204 ? -5.015 -4.657 19.484 1.00 96.69 204 LEU A C 1
ATOM 1635 O O . LEU A 1 204 ? -6.079 -4.343 18.956 1.00 96.69 204 LEU A O 1
ATOM 1639 N N . CYS A 1 205 ? -3.837 -4.522 18.876 1.00 95.25 205 CYS A N 1
ATOM 1640 C CA . CYS A 1 205 ? -3.715 -4.062 17.504 1.00 95.25 205 CYS A CA 1
ATOM 1641 C C . CYS A 1 205 ? -4.311 -5.068 16.513 1.00 95.25 205 CYS A C 1
ATOM 1643 O O . CYS A 1 205 ? -5.044 -4.644 15.638 1.00 95.25 205 CYS A O 1
ATOM 1645 N N . ASP A 1 206 ? -4.115 -6.376 16.667 1.00 94.88 206 ASP A N 1
ATOM 1646 C CA . ASP A 1 206 ? -4.712 -7.388 15.782 1.00 94.88 206 ASP A CA 1
ATOM 1647 C C . ASP A 1 206 ? -6.244 -7.360 15.783 1.00 94.88 206 ASP A C 1
ATOM 1649 O O . ASP A 1 206 ? -6.881 -7.550 14.741 1.00 94.88 206 ASP A O 1
ATOM 1653 N N . LEU A 1 207 ? -6.859 -7.069 16.934 1.00 95.50 207 LEU A N 1
ATOM 1654 C CA . LEU A 1 207 ? -8.318 -7.011 17.051 1.00 95.50 207 LEU A CA 1
ATOM 1655 C C . LEU A 1 207 ? -8.959 -5.964 16.132 1.00 95.50 207 LEU A C 1
ATOM 1657 O O . LEU A 1 207 ? -10.115 -6.142 15.744 1.00 95.50 207 LEU A O 1
ATOM 1661 N N . GLN A 1 208 ? -8.229 -4.920 15.729 1.00 93.19 208 GLN A N 1
ATOM 1662 C CA . GLN A 1 208 ? -8.740 -3.908 14.801 1.00 93.19 208 GLN A CA 1
ATOM 1663 C C . GLN A 1 208 ? -8.994 -4.465 13.385 1.00 93.19 208 GLN A C 1
ATOM 1665 O O . GLN A 1 208 ? -9.787 -3.895 12.634 1.00 93.19 208 GLN A O 1
ATOM 1670 N N . ALA A 1 209 ? -8.325 -5.567 13.024 1.00 91.44 209 ALA A N 1
ATOM 1671 C CA . ALA A 1 209 ? -8.437 -6.243 11.732 1.00 91.44 209 ALA A CA 1
ATOM 1672 C C . ALA A 1 209 ? -9.253 -7.548 11.813 1.00 91.44 209 ALA A C 1
ATOM 1674 O O . ALA A 1 209 ? -9.424 -8.239 10.808 1.00 91.44 209 ALA A O 1
ATOM 1675 N N . GLN A 1 210 ? -9.781 -7.908 12.990 1.00 93.19 210 GLN A N 1
ATOM 1676 C CA . GLN A 1 210 ? -10.519 -9.158 13.172 1.00 93.19 210 GLN A CA 1
ATOM 1677 C C . GLN A 1 210 ? -11.744 -9.231 12.249 1.00 93.19 210 GLN A C 1
ATOM 1679 O O . GLN A 1 210 ? -12.649 -8.401 12.323 1.00 93.19 210 GLN A O 1
ATOM 1684 N N . GLY A 1 211 ? -11.806 -10.289 11.435 1.00 91.31 211 GLY A N 1
ATOM 1685 C CA . GLY A 1 211 ? -12.906 -10.510 10.492 1.00 91.31 211 GLY A CA 1
ATOM 1686 C C . GLY A 1 211 ? -12.948 -9.483 9.360 1.00 91.31 211 GLY A C 1
ATOM 1687 O O . GLY A 1 211 ? -13.974 -9.371 8.691 1.00 91.31 211 GLY A O 1
ATOM 1688 N N . LYS A 1 212 ? -11.863 -8.721 9.173 1.00 92.69 212 LYS A N 1
ATOM 1689 C CA . LYS A 1 212 ? -11.717 -7.709 8.135 1.00 92.69 212 LYS A CA 1
ATOM 1690 C C . LYS A 1 212 ? -10.553 -8.043 7.211 1.00 92.69 212 LYS A C 1
ATOM 1692 O O . LYS A 1 212 ? -9.552 -8.632 7.614 1.00 92.69 212 LYS A O 1
ATOM 1697 N N . ARG A 1 213 ? -10.672 -7.626 5.958 1.00 91.31 213 ARG A N 1
ATOM 1698 C CA . ARG A 1 213 ? -9.603 -7.684 4.969 1.00 91.31 213 ARG A CA 1
ATOM 1699 C C . ARG A 1 213 ? -8.578 -6.594 5.266 1.00 91.31 213 ARG A C 1
ATOM 1701 O O . ARG A 1 213 ? -8.947 -5.443 5.473 1.00 91.31 213 ARG A O 1
ATOM 1708 N N . GLY A 1 214 ? -7.292 -6.944 5.242 1.00 86.75 214 GLY A N 1
ATOM 1709 C CA . GLY A 1 214 ? -6.209 -5.984 5.495 1.00 86.75 214 GLY A CA 1
ATOM 1710 C C . GLY A 1 214 ? -6.006 -4.952 4.377 1.00 86.75 214 GLY A C 1
ATOM 1711 O O . GLY A 1 214 ? -5.496 -3.862 4.629 1.00 86.75 214 GLY A O 1
ATOM 1712 N N . GLY A 1 215 ? -6.422 -5.277 3.151 1.00 91.81 215 GLY A N 1
ATOM 1713 C CA . GLY A 1 215 ? -6.327 -4.380 2.006 1.00 91.81 215 GLY A CA 1
ATOM 1714 C C . GLY A 1 215 ? -6.749 -5.015 0.685 1.00 91.81 215 GLY A C 1
ATOM 1715 O O . GLY A 1 215 ? -7.056 -6.208 0.621 1.00 91.81 215 GLY A O 1
ATOM 1716 N N . LEU A 1 216 ? -6.755 -4.202 -0.370 1.00 92.44 216 LEU A N 1
ATOM 1717 C CA . LEU A 1 216 ? -6.991 -4.610 -1.753 1.00 92.44 216 LEU A CA 1
ATOM 1718 C C . LEU A 1 216 ? -5.725 -4.342 -2.565 1.00 92.44 216 LEU A C 1
ATOM 1720 O O . LEU A 1 216 ? -5.102 -3.289 -2.440 1.00 92.44 216 LEU A O 1
ATOM 1724 N N . TYR A 1 217 ? -5.336 -5.302 -3.394 1.00 91.81 217 TYR A N 1
ATOM 1725 C CA . TYR A 1 217 ? -4.162 -5.185 -4.248 1.00 91.81 217 TYR A CA 1
ATOM 1726 C C . TYR A 1 217 ? -4.366 -5.978 -5.531 1.00 91.81 217 TYR A C 1
ATOM 1728 O O . TYR A 1 217 ? -5.029 -7.017 -5.543 1.00 91.81 217 TYR A O 1
ATOM 1736 N N . PHE A 1 218 ? -3.763 -5.494 -6.613 1.00 93.62 218 PHE A N 1
ATOM 1737 C CA . PHE A 1 218 ? -3.663 -6.266 -7.837 1.00 93.62 218 PHE A CA 1
ATOM 1738 C C . PHE A 1 218 ? -2.656 -7.406 -7.651 1.00 93.62 218 PHE A C 1
ATOM 1740 O O . PHE A 1 218 ? -1.562 -7.208 -7.116 1.00 93.62 218 PHE A O 1
ATOM 1747 N N . ASN A 1 219 ? -3.011 -8.605 -8.110 1.00 91.75 219 ASN A N 1
ATOM 1748 C CA . ASN A 1 219 ? -2.136 -9.764 -8.052 1.00 91.75 219 ASN A CA 1
ATOM 1749 C C . ASN A 1 219 ? -2.001 -10.393 -9.438 1.00 91.75 219 ASN A C 1
ATOM 1751 O O . ASN A 1 219 ? -2.978 -10.857 -10.015 1.00 91.75 219 ASN A O 1
ATOM 1755 N N . TRP A 1 220 ? -0.763 -10.457 -9.925 1.00 93.12 220 TRP A N 1
ATOM 1756 C CA . TRP A 1 220 ? -0.390 -11.160 -11.155 1.00 93.12 220 TRP A CA 1
ATOM 1757 C C . TRP A 1 220 ? -0.523 -12.679 -11.071 1.00 93.12 220 TRP A C 1
ATOM 1759 O O . TRP A 1 220 ? -0.221 -13.354 -12.048 1.00 93.12 220 TRP A O 1
ATOM 1769 N N . GLY A 1 221 ? -0.890 -13.217 -9.908 1.00 90.69 221 GLY A N 1
ATOM 1770 C CA . GLY A 1 221 ? -1.086 -14.638 -9.695 1.00 90.69 221 GLY A CA 1
ATOM 1771 C C . GLY A 1 221 ? 0.125 -15.441 -10.151 1.00 90.69 221 GLY A C 1
ATOM 1772 O O . GLY A 1 221 ? 1.281 -15.114 -9.865 1.00 90.69 221 GLY A O 1
ATOM 1773 N N . VAL A 1 222 ? -0.158 -16.492 -10.902 1.00 88.00 222 VAL A N 1
ATOM 1774 C CA . VAL A 1 222 ? 0.837 -17.452 -11.391 1.00 88.00 222 VAL A CA 1
ATOM 1775 C C . VAL A 1 222 ? 1.788 -16.833 -12.416 1.00 88.00 222 VAL A C 1
ATOM 1777 O O . VAL A 1 222 ? 2.944 -17.239 -12.526 1.00 88.00 222 VAL A O 1
ATOM 1780 N N . GLN A 1 223 ? 1.338 -15.808 -13.141 1.00 90.12 223 GLN A N 1
ATOM 1781 C CA . GLN A 1 223 ? 2.113 -15.156 -14.190 1.00 90.12 223 GLN A CA 1
ATOM 1782 C C . GLN A 1 223 ? 3.294 -14.360 -13.626 1.00 90.12 223 GLN A C 1
ATOM 1784 O O . GLN A 1 223 ? 4.285 -14.173 -14.337 1.00 90.12 223 GLN A O 1
ATOM 1789 N N . ARG A 1 224 ? 3.225 -13.956 -12.348 1.00 91.25 224 ARG A N 1
ATOM 1790 C CA . ARG A 1 224 ? 4.308 -13.262 -11.638 1.00 91.25 224 ARG A CA 1
ATOM 1791 C C . ARG A 1 224 ? 5.612 -14.059 -11.623 1.00 91.25 224 ARG A C 1
ATOM 1793 O O . ARG A 1 224 ? 6.693 -13.495 -11.789 1.00 91.25 224 ARG A O 1
ATOM 1800 N N . ASP A 1 225 ? 5.518 -15.364 -11.394 1.00 86.81 225 ASP A N 1
ATOM 1801 C CA . ASP A 1 225 ? 6.696 -16.220 -11.256 1.00 86.81 225 ASP A CA 1
ATOM 1802 C C . ASP A 1 225 ? 7.298 -16.578 -12.616 1.00 86.81 225 ASP A C 1
ATOM 1804 O O . ASP A 1 225 ? 8.525 -16.614 -12.758 1.00 86.81 225 ASP A O 1
ATOM 1808 N N . GLU A 1 226 ? 6.424 -16.799 -13.599 1.00 87.50 226 GLU A N 1
ATOM 1809 C CA . GLU A 1 226 ? 6.746 -17.419 -14.887 1.00 87.50 226 GLU A CA 1
ATOM 1810 C C . GLU A 1 226 ? 7.114 -16.409 -15.990 1.00 87.50 226 GLU A C 1
ATOM 1812 O O . GLU A 1 226 ? 7.555 -16.804 -17.070 1.00 87.50 226 GLU A O 1
ATOM 1817 N N . SER A 1 227 ? 6.946 -15.101 -15.755 1.00 91.69 227 SER A N 1
ATOM 1818 C CA . SER A 1 227 ? 7.198 -14.063 -16.766 1.00 91.69 227 SER A CA 1
ATOM 1819 C C . SER A 1 227 ? 8.354 -13.132 -16.402 1.00 91.69 227 SER A C 1
ATOM 1821 O O . SER A 1 227 ? 8.440 -12.616 -15.291 1.00 91.69 227 SER A O 1
ATOM 1823 N N . ASN A 1 228 ? 9.223 -12.854 -17.383 1.00 93.75 228 ASN A N 1
ATOM 1824 C CA . ASN A 1 228 ? 10.317 -11.879 -17.244 1.00 93.75 228 ASN A CA 1
ATOM 1825 C C . ASN A 1 228 ? 9.904 -10.433 -17.564 1.00 93.75 228 ASN A C 1
ATOM 1827 O O . ASN A 1 228 ? 10.689 -9.501 -17.371 1.00 93.75 228 ASN A O 1
ATOM 1831 N N . PHE A 1 229 ? 8.699 -10.261 -18.100 1.00 95.50 229 PHE A N 1
ATOM 1832 C CA . PHE A 1 229 ? 8.063 -8.981 -18.366 1.00 95.50 229 PHE A CA 1
ATOM 1833 C C . PHE A 1 229 ? 6.568 -9.108 -18.075 1.00 95.50 229 PHE A C 1
ATOM 1835 O O . PHE A 1 229 ? 5.924 -10.051 -18.548 1.00 95.50 229 PHE A O 1
ATOM 1842 N N . LEU A 1 230 ? 6.046 -8.161 -17.305 1.00 97.00 230 LEU A N 1
ATOM 1843 C CA . LEU A 1 230 ? 4.633 -8.002 -16.995 1.00 97.00 230 LEU A CA 1
ATOM 1844 C C . LEU A 1 230 ? 4.194 -6.642 -17.561 1.00 97.00 230 LEU A C 1
ATOM 1846 O O . LEU A 1 230 ? 4.746 -5.627 -17.134 1.00 97.00 230 LEU A O 1
ATOM 1850 N N . PRO A 1 231 ? 3.265 -6.604 -18.533 1.00 97.06 231 PRO A N 1
ATOM 1851 C CA . PRO A 1 231 ? 2.722 -5.357 -19.074 1.00 97.06 231 PRO A CA 1
ATOM 1852 C C . PRO A 1 231 ? 2.043 -4.506 -17.997 1.00 97.06 231 PRO A C 1
ATOM 1854 O O . PRO A 1 231 ? 1.611 -5.035 -16.979 1.00 97.06 231 PRO A O 1
ATOM 1857 N N . ARG A 1 232 ? 1.874 -3.205 -18.232 1.00 97.06 232 ARG A N 1
ATOM 1858 C CA . ARG A 1 232 ? 0.992 -2.369 -17.410 1.00 97.06 232 ARG A CA 1
ATOM 1859 C C . ARG A 1 232 ? -0.436 -2.912 -17.476 1.00 97.06 232 ARG A C 1
ATOM 1861 O O . ARG A 1 232 ? -0.866 -3.337 -18.543 1.00 97.06 232 ARG A O 1
ATOM 1868 N N . VAL A 1 233 ? -1.169 -2.895 -16.368 1.00 97.44 233 VAL A N 1
ATOM 1869 C CA . VAL A 1 233 ? -2.584 -3.290 -16.314 1.00 97.44 233 VAL A CA 1
ATOM 1870 C C . VAL A 1 233 ? -3.426 -2.074 -15.993 1.00 97.44 233 VAL A C 1
ATOM 1872 O O . VAL A 1 233 ? -3.247 -1.450 -14.947 1.00 97.44 233 VAL A O 1
ATOM 1875 N N . GLU A 1 234 ? -4.349 -1.776 -16.895 1.00 95.94 234 GLU A N 1
ATOM 1876 C CA . GLU A 1 234 ? -5.298 -0.675 -16.813 1.00 95.94 234 GLU A CA 1
ATOM 1877 C C . GLU A 1 234 ? -6.726 -1.219 -16.709 1.00 95.94 234 GLU A C 1
ATOM 1879 O O . GLU A 1 234 ? -7.078 -2.202 -17.369 1.00 95.94 234 GLU A O 1
ATOM 1884 N N . TYR A 1 235 ? -7.543 -0.554 -15.900 1.00 94.44 235 TYR A N 1
ATOM 1885 C CA . TYR A 1 235 ? -8.996 -0.655 -15.895 1.00 94.44 235 TYR A CA 1
ATOM 1886 C C . TYR A 1 235 ? -9.544 0.765 -15.990 1.00 94.44 235 TYR A C 1
ATOM 1888 O O . TYR A 1 235 ? -9.363 1.551 -15.060 1.00 94.44 235 TYR A O 1
ATOM 1896 N N . ASP A 1 236 ? -10.168 1.097 -17.120 1.00 92.38 236 ASP A N 1
ATOM 1897 C CA . ASP A 1 236 ? -10.585 2.468 -17.430 1.00 92.38 236 ASP A CA 1
ATOM 1898 C C . ASP A 1 236 ? -9.421 3.475 -17.239 1.00 92.38 236 ASP A C 1
ATOM 1900 O O . ASP A 1 236 ? -8.346 3.295 -17.820 1.00 92.38 236 ASP A O 1
ATOM 1904 N N . THR A 1 237 ? -9.585 4.492 -16.393 1.00 92.25 237 THR A N 1
ATOM 1905 C CA . THR A 1 237 ? -8.560 5.498 -16.061 1.00 92.25 237 THR A CA 1
ATOM 1906 C C . THR A 1 237 ? -7.624 5.072 -14.921 1.00 92.25 237 THR A C 1
ATOM 1908 O O . THR A 1 237 ? -6.766 5.842 -14.488 1.00 92.25 237 THR A O 1
ATOM 1911 N N . ILE A 1 238 ? -7.740 3.837 -14.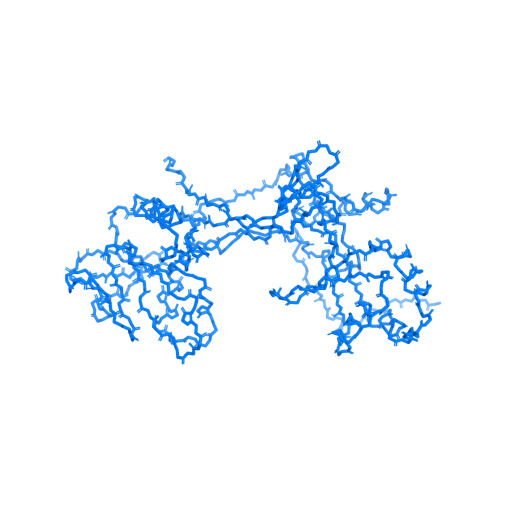423 1.00 95.44 238 ILE A N 1
ATOM 1912 C CA . ILE A 1 238 ? -6.996 3.342 -13.261 1.00 95.44 238 ILE A CA 1
ATOM 1913 C C . ILE A 1 238 ? -5.895 2.375 -13.697 1.00 95.44 238 ILE A C 1
ATOM 1915 O O . ILE A 1 238 ? -6.145 1.337 -14.307 1.00 95.44 238 ILE A O 1
ATOM 1919 N N . ILE A 1 239 ? -4.660 2.663 -13.301 1.00 96.38 239 ILE A N 1
ATOM 1920 C CA . ILE A 1 239 ? -3.523 1.757 -13.441 1.00 96.38 239 ILE A CA 1
ATOM 1921 C C . ILE A 1 239 ? -3.456 0.876 -12.189 1.00 96.38 239 ILE A C 1
ATOM 1923 O O . ILE A 1 239 ? -3.088 1.326 -11.101 1.00 96.38 239 ILE A O 1
ATOM 1927 N N . LEU A 1 240 ? -3.806 -0.400 -12.360 1.00 96.12 240 LEU A N 1
ATOM 1928 C CA . LEU A 1 240 ? -3.819 -1.421 -11.306 1.00 96.12 240 LEU A CA 1
ATOM 1929 C C . LEU A 1 240 ? -2.425 -2.006 -11.047 1.00 96.12 240 LEU A C 1
ATOM 1931 O O . LEU A 1 240 ? -2.098 -2.376 -9.921 1.00 96.12 240 LEU A O 1
ATOM 1935 N N . SER A 1 241 ? -1.598 -2.104 -12.089 1.00 96.31 241 SER A N 1
ATOM 1936 C CA . SER A 1 241 ? -0.196 -2.510 -11.984 1.00 96.31 241 SER A CA 1
ATOM 1937 C C . SER A 1 241 ? 0.620 -1.780 -13.031 1.00 96.31 241 SER A C 1
ATOM 1939 O O . SER A 1 241 ? 0.300 -1.850 -14.213 1.00 96.31 241 SER A O 1
ATOM 1941 N N . LYS A 1 242 ? 1.726 -1.164 -12.620 1.00 96.50 242 LYS A N 1
ATOM 1942 C CA . LYS A 1 242 ? 2.761 -0.685 -13.543 1.00 96.50 242 LYS A CA 1
ATOM 1943 C C . LYS A 1 242 ? 3.444 -1.862 -14.247 1.00 96.50 242 LYS A C 1
ATOM 1945 O O . LYS A 1 242 ? 3.460 -2.981 -13.716 1.00 96.50 242 LYS A O 1
ATOM 1950 N N . ALA A 1 243 ? 3.997 -1.607 -15.427 1.00 97.25 243 ALA A N 1
ATOM 1951 C CA . ALA A 1 243 ? 4.827 -2.548 -16.158 1.00 97.25 243 ALA A CA 1
ATOM 1952 C C . ALA A 1 243 ? 6.087 -2.896 -15.355 1.00 97.25 243 ALA A C 1
ATOM 1954 O O . ALA A 1 243 ? 6.703 -2.027 -14.728 1.00 97.25 243 ALA A O 1
ATOM 1955 N N . LYS A 1 244 ? 6.461 -4.178 -15.366 1.00 97.19 244 LYS A N 1
ATOM 1956 C CA . LYS A 1 244 ? 7.569 -4.725 -14.573 1.00 97.19 244 LYS A CA 1
ATOM 1957 C C . LYS A 1 244 ? 8.487 -5.594 -15.417 1.00 97.19 244 LYS A C 1
ATOM 1959 O O . LYS A 1 244 ? 8.027 -6.424 -16.201 1.00 97.19 244 LYS A O 1
ATOM 1964 N N . TRP A 1 245 ? 9.789 -5.472 -15.190 1.00 96.62 245 TRP A N 1
ATOM 1965 C CA . TRP A 1 245 ? 10.827 -6.286 -15.814 1.00 96.62 245 TRP A CA 1
ATOM 1966 C C . TRP A 1 245 ? 11.600 -7.041 -14.744 1.00 96.62 245 TRP A C 1
ATOM 1968 O O . TRP A 1 245 ? 12.273 -6.446 -13.906 1.00 96.62 245 TRP A O 1
ATOM 1978 N N . LYS A 1 246 ? 11.538 -8.369 -14.802 1.00 95.12 246 LYS A N 1
ATOM 1979 C CA . LYS A 1 246 ? 12.327 -9.253 -13.946 1.00 95.12 246 LYS A CA 1
ATOM 1980 C C . LYS A 1 246 ? 13.631 -9.577 -14.659 1.00 95.12 246 LYS A C 1
ATOM 1982 O O . LYS A 1 246 ? 13.614 -10.142 -15.755 1.00 95.12 246 LYS A O 1
ATOM 1987 N N . VAL A 1 247 ? 14.749 -9.205 -14.049 1.00 93.44 247 VAL A N 1
ATOM 1988 C CA . VAL A 1 247 ? 16.108 -9.451 -14.550 1.00 93.44 247 VAL A CA 1
ATOM 1989 C C . VAL A 1 247 ? 16.714 -10.598 -13.750 1.00 93.44 247 VAL A C 1
ATOM 1991 O O . VAL A 1 247 ? 16.648 -10.605 -12.520 1.00 93.44 247 VAL A O 1
ATOM 1994 N N . VAL A 1 248 ? 17.275 -11.592 -14.443 1.00 90.62 248 VAL A N 1
ATOM 1995 C CA . VAL A 1 248 ? 17.740 -12.853 -13.836 1.00 90.62 248 VAL A CA 1
ATOM 1996 C C . VAL A 1 248 ? 19.232 -13.098 -14.071 1.00 90.62 248 VAL A C 1
ATOM 1998 O O . VAL A 1 248 ? 19.798 -12.643 -15.060 1.00 90.62 248 VAL A O 1
ATOM 2001 N N . GLY A 1 249 ? 19.863 -13.867 -13.180 1.00 80.19 249 GLY A N 1
ATOM 2002 C CA . GLY A 1 249 ? 21.317 -14.037 -13.034 1.00 80.19 249 GLY A CA 1
ATOM 2003 C C . GLY A 1 249 ? 22.185 -13.887 -14.290 1.00 80.19 249 GLY A C 1
ATOM 2004 O O . GLY A 1 249 ? 23.024 -13.000 -14.333 1.00 80.19 249 GLY A O 1
ATOM 2005 N N . LYS A 1 250 ? 21.993 -14.703 -15.337 1.00 82.69 250 LYS A N 1
ATOM 2006 C CA . LYS A 1 250 ? 22.855 -14.641 -16.541 1.00 82.69 250 LYS A CA 1
ATOM 2007 C C . LYS A 1 250 ? 22.771 -13.312 -17.295 1.00 82.69 250 LYS A C 1
ATOM 2009 O O . LYS A 1 250 ? 23.753 -12.901 -17.903 1.00 82.69 250 LYS A O 1
ATOM 2014 N N . GLU A 1 251 ? 21.602 -12.681 -17.297 1.00 88.62 251 GLU A N 1
ATOM 2015 C CA . GLU A 1 251 ? 21.415 -11.341 -17.854 1.00 88.62 251 GLU A CA 1
ATOM 2016 C C . GLU A 1 251 ? 22.163 -10.325 -16.989 1.00 88.62 251 GLU A C 1
ATOM 2018 O O . GLU A 1 251 ? 22.944 -9.531 -17.502 1.00 88.62 251 GLU A O 1
ATOM 2023 N N . PHE A 1 252 ? 22.016 -10.427 -15.667 1.00 84.31 252 PHE A N 1
ATOM 2024 C CA . PHE A 1 252 ? 22.662 -9.518 -14.728 1.00 84.31 252 PHE A CA 1
ATOM 2025 C C . PHE A 1 252 ? 24.197 -9.606 -14.728 1.00 84.31 252 PHE A C 1
ATOM 2027 O O . PHE A 1 252 ? 24.860 -8.577 -14.640 1.00 84.31 252 PHE A O 1
ATOM 2034 N N . GLU A 1 253 ? 24.786 -10.797 -14.880 1.00 85.75 253 GLU A N 1
ATOM 2035 C CA . GLU A 1 253 ? 26.248 -10.934 -14.994 1.00 85.75 253 GLU A CA 1
ATOM 2036 C C . 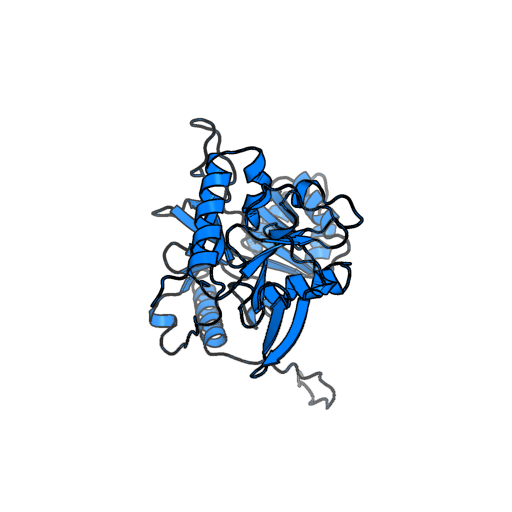GLU A 1 253 ? 26.811 -10.157 -16.191 1.00 85.75 253 GLU A C 1
ATOM 2038 O O . GLU A 1 253 ? 27.875 -9.553 -16.084 1.00 85.75 253 GLU A O 1
ATOM 2043 N N . LYS A 1 254 ? 26.080 -10.112 -17.314 1.00 86.81 254 LYS A N 1
ATOM 2044 C CA . LYS A 1 254 ? 26.481 -9.303 -18.473 1.00 86.81 254 LYS A CA 1
ATOM 2045 C C . LYS A 1 254 ? 26.408 -7.812 -18.162 1.00 86.81 254 LYS A C 1
ATOM 2047 O O . LYS A 1 254 ? 27.322 -7.083 -18.518 1.00 86.81 254 LYS A O 1
ATOM 2052 N N . LEU A 1 255 ? 25.356 -7.382 -17.464 1.00 87.25 255 LEU A N 1
ATOM 2053 C CA . LEU A 1 255 ? 25.185 -5.987 -17.051 1.00 87.25 255 LEU A CA 1
ATOM 2054 C C . LEU A 1 255 ? 26.290 -5.526 -16.092 1.00 87.25 255 LEU A C 1
ATOM 2056 O O . LEU A 1 255 ? 26.754 -4.397 -16.197 1.00 87.25 255 LEU A O 1
ATOM 2060 N N . LYS A 1 256 ? 26.756 -6.407 -15.198 1.00 85.81 256 LYS A N 1
ATOM 2061 C CA . LYS A 1 256 ? 27.887 -6.136 -14.293 1.00 85.81 256 LYS A CA 1
ATOM 2062 C C . LYS A 1 256 ? 29.220 -5.938 -15.009 1.00 85.81 256 LYS A C 1
ATOM 2064 O O . LYS A 1 256 ? 30.101 -5.289 -14.457 1.00 85.81 256 LYS A O 1
ATOM 2069 N N . ALA A 1 257 ? 29.378 -6.522 -16.194 1.00 87.19 257 ALA A N 1
ATOM 2070 C CA . ALA A 1 257 ? 30.600 -6.426 -16.984 1.00 87.19 257 ALA A CA 1
ATOM 2071 C C . ALA A 1 257 ? 30.643 -5.180 -17.885 1.00 87.19 257 ALA A C 1
ATOM 2073 O O . ALA A 1 257 ? 31.650 -4.963 -18.555 1.00 87.19 257 ALA A O 1
ATOM 2074 N N . ILE A 1 258 ? 29.566 -4.386 -17.927 1.00 88.56 258 ILE A N 1
ATOM 2075 C CA . ILE A 1 258 ? 29.507 -3.157 -18.719 1.00 88.56 258 ILE A CA 1
ATOM 2076 C C . ILE A 1 258 ? 30.491 -2.131 -18.147 1.00 88.56 258 ILE A C 1
ATOM 2078 O O . ILE A 1 258 ? 30.515 -1.878 -16.941 1.00 88.56 258 ILE A O 1
ATOM 2082 N N . ASP A 1 259 ? 31.290 -1.537 -19.035 1.00 84.31 259 ASP A N 1
ATOM 2083 C CA . ASP A 1 259 ? 32.307 -0.556 -18.671 1.00 84.31 259 ASP A CA 1
ATOM 2084 C C . ASP A 1 259 ? 31.692 0.705 -18.050 1.00 84.31 259 ASP A C 1
ATOM 2086 O O . ASP A 1 259 ? 30.692 1.255 -18.520 1.00 84.31 259 ASP A O 1
ATOM 2090 N N . THR A 1 260 ? 32.322 1.188 -16.985 1.00 79.88 260 THR A N 1
ATOM 2091 C CA . THR A 1 260 ? 31.811 2.293 -16.171 1.00 79.88 260 THR A CA 1
ATOM 2092 C C . THR A 1 260 ? 32.060 3.674 -16.775 1.00 79.88 260 THR A C 1
ATOM 2094 O O . THR A 1 260 ? 31.550 4.664 -16.250 1.00 79.88 260 THR A O 1
ATOM 2097 N N . ILE A 1 261 ? 32.813 3.765 -17.871 1.00 80.31 261 ILE A N 1
ATOM 2098 C CA . ILE A 1 261 ? 33.168 5.030 -18.522 1.00 80.31 261 ILE A CA 1
ATOM 2099 C C . ILE A 1 261 ? 32.500 5.138 -19.897 1.00 80.31 261 ILE A C 1
ATOM 2101 O O . ILE A 1 261 ? 32.024 6.207 -20.271 1.00 80.31 261 ILE A O 1
ATOM 2105 N N . SER A 1 262 ? 32.432 4.035 -20.638 1.00 86.44 262 SER A N 1
ATOM 2106 C CA . SER A 1 262 ? 32.045 3.996 -22.052 1.00 86.44 262 SER A CA 1
ATOM 2107 C C . SER A 1 262 ? 30.857 3.078 -22.362 1.00 86.44 262 SER A C 1
ATOM 2109 O O . SER A 1 262 ? 30.375 3.078 -23.491 1.00 86.44 262 SER A O 1
ATOM 2111 N N . GLY A 1 263 ? 30.320 2.372 -21.362 1.00 91.94 263 GLY A N 1
ATOM 2112 C CA . GLY A 1 263 ? 29.316 1.318 -21.538 1.00 91.94 263 GLY A CA 1
ATOM 2113 C C . GLY A 1 263 ? 27.871 1.758 -21.822 1.00 91.94 263 GLY A C 1
ATOM 2114 O O . GLY A 1 263 ? 26.940 0.960 -21.698 1.00 91.94 263 GLY A O 1
ATOM 2115 N N . LEU A 1 264 ? 27.624 3.035 -22.134 1.00 93.44 264 LEU A N 1
ATOM 2116 C CA . LEU A 1 264 ? 26.260 3.556 -22.308 1.00 93.44 264 LEU A CA 1
ATOM 2117 C C . LEU A 1 264 ? 25.548 2.948 -23.529 1.00 93.44 264 LEU A C 1
ATOM 2119 O O . LEU A 1 264 ? 24.326 2.773 -23.506 1.00 93.44 264 LEU A O 1
ATOM 2123 N N . ALA A 1 265 ? 26.290 2.610 -24.586 1.00 93.75 265 ALA A N 1
ATOM 2124 C CA . ALA A 1 265 ? 25.729 1.995 -25.786 1.00 93.75 265 ALA A CA 1
ATOM 2125 C C . ALA A 1 265 ? 25.165 0.598 -25.485 1.00 93.75 265 ALA A C 1
ATOM 2127 O O . ALA A 1 265 ? 24.067 0.264 -25.926 1.00 93.75 265 ALA A O 1
ATOM 2128 N N . GLU A 1 266 ? 25.863 -0.182 -24.665 1.00 94.69 266 GLU A N 1
ATOM 2129 C CA . GLU A 1 266 ? 25.470 -1.513 -24.214 1.00 94.69 266 GLU A CA 1
ATOM 2130 C C . GLU A 1 266 ? 24.240 -1.453 -23.304 1.00 94.69 266 GLU A C 1
ATOM 2132 O O . GLU A 1 266 ? 23.309 -2.245 -23.472 1.00 94.69 266 GLU A O 1
ATOM 2137 N N . VAL A 1 267 ? 24.187 -0.482 -22.381 1.00 95.12 267 VAL A N 1
ATOM 2138 C CA . VAL A 1 267 ? 22.994 -0.235 -21.549 1.00 95.12 267 VAL A CA 1
ATOM 2139 C C . VAL A 1 267 ? 21.800 0.135 -22.426 1.00 95.12 267 VAL A C 1
ATOM 2141 O O . VAL A 1 267 ? 20.705 -0.403 -22.253 1.00 95.12 267 VAL A O 1
ATOM 2144 N N . THR A 1 268 ? 22.016 1.018 -23.401 1.00 95.75 268 THR A N 1
ATOM 2145 C CA . THR A 1 268 ? 20.987 1.459 -24.349 1.00 95.75 268 THR A CA 1
ATOM 2146 C C . THR A 1 268 ? 20.478 0.288 -25.185 1.00 95.75 268 THR A C 1
ATOM 2148 O O . THR A 1 268 ? 19.268 0.094 -25.302 1.00 95.75 268 THR A O 1
ATOM 2151 N N . GLN A 1 269 ? 21.377 -0.551 -25.701 1.00 95.19 269 GLN A N 1
ATOM 2152 C CA . GLN A 1 269 ? 21.018 -1.753 -26.446 1.00 95.19 269 GLN A CA 1
ATOM 2153 C C . GLN A 1 269 ? 20.185 -2.717 -25.593 1.00 95.19 269 GLN A C 1
ATOM 2155 O O . GLN A 1 269 ? 19.094 -3.106 -26.011 1.00 95.19 269 GLN A O 1
ATOM 2160 N N . TRP A 1 270 ? 20.649 -3.054 -24.386 1.00 95.00 270 TRP A N 1
ATOM 2161 C CA . TRP A 1 270 ? 19.917 -3.917 -23.454 1.00 95.00 270 TRP A CA 1
ATOM 2162 C C . TRP A 1 270 ? 18.508 -3.382 -23.171 1.00 95.00 270 TRP A C 1
ATOM 2164 O O . TRP A 1 270 ? 17.518 -4.119 -23.234 1.00 95.00 270 TRP A O 1
ATOM 2174 N N . ARG A 1 271 ? 18.408 -2.074 -22.920 1.00 95.81 271 ARG A N 1
ATOM 2175 C CA . ARG A 1 271 ? 17.146 -1.373 -22.691 1.00 95.81 271 ARG A CA 1
ATOM 2176 C C . ARG A 1 271 ? 16.198 -1.522 -23.884 1.00 95.81 271 ARG A C 1
ATOM 2178 O O . ARG A 1 271 ? 15.038 -1.883 -23.689 1.00 95.81 271 ARG A O 1
ATOM 2185 N N . HIS A 1 272 ? 16.673 -1.299 -25.110 1.00 95.44 272 HIS A N 1
ATOM 2186 C CA . HIS A 1 272 ? 15.857 -1.434 -26.320 1.00 95.44 272 HIS A CA 1
ATOM 2187 C C . HIS A 1 272 ? 15.419 -2.879 -26.587 1.00 95.44 272 HIS A C 1
ATOM 2189 O O . HIS A 1 272 ? 14.245 -3.105 -26.882 1.00 95.44 272 HIS A O 1
ATOM 2195 N N . GLU A 1 273 ? 16.312 -3.861 -26.424 1.00 93.94 273 GLU A N 1
ATOM 2196 C CA . GLU A 1 273 ? 15.991 -5.290 -26.573 1.00 93.94 273 GLU A CA 1
ATOM 2197 C C . GLU A 1 273 ? 14.872 -5.727 -25.616 1.00 93.94 273 GLU A C 1
ATOM 2199 O O .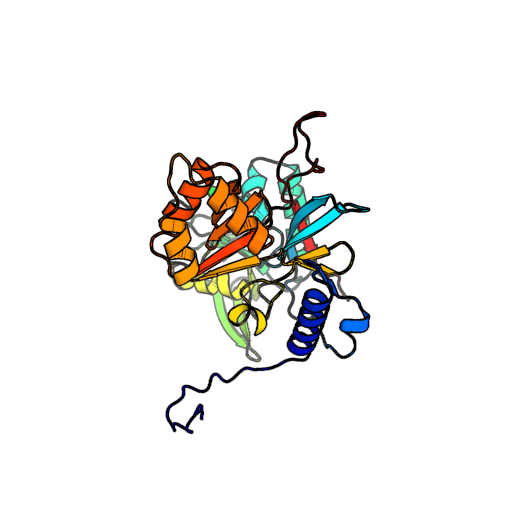 GLU A 1 273 ? 13.995 -6.517 -25.973 1.00 93.94 273 GLU A O 1
ATOM 2204 N N . ARG A 1 274 ? 14.872 -5.172 -24.399 1.00 93.31 274 ARG A N 1
ATOM 2205 C CA . ARG A 1 274 ? 13.892 -5.467 -23.343 1.00 93.31 274 ARG A CA 1
ATOM 2206 C C . ARG A 1 274 ? 12.687 -4.527 -23.342 1.00 93.31 274 ARG A C 1
ATOM 2208 O O . ARG A 1 274 ? 11.765 -4.740 -22.552 1.00 93.31 274 ARG A O 1
ATOM 2215 N N . LYS A 1 275 ? 12.684 -3.513 -24.215 1.00 94.56 275 LYS A N 1
ATOM 2216 C CA . LYS A 1 275 ? 11.713 -2.406 -24.236 1.00 94.56 275 LYS A CA 1
ATOM 2217 C C . LYS A 1 275 ? 11.559 -1.719 -22.874 1.00 94.56 275 LYS A C 1
ATOM 2219 O O . LYS A 1 275 ? 10.455 -1.369 -22.470 1.00 94.56 275 LYS A O 1
ATOM 2224 N N . ILE A 1 276 ? 12.660 -1.572 -22.149 1.00 96.00 276 ILE A N 1
ATOM 2225 C CA . ILE A 1 276 ? 12.686 -0.864 -20.872 1.00 96.00 276 ILE A CA 1
ATOM 2226 C C . ILE A 1 276 ? 12.683 0.654 -21.171 1.00 96.00 276 ILE A C 1
ATOM 2228 O O . ILE A 1 276 ? 13.387 1.107 -22.079 1.00 96.00 276 ILE A O 1
ATOM 2232 N N . PRO A 1 277 ? 11.877 1.477 -20.485 1.00 95.56 277 PRO A N 1
ATOM 2233 C CA . PRO A 1 277 ? 11.919 2.927 -20.664 1.00 95.56 277 PRO A CA 1
ATOM 2234 C C . PRO A 1 277 ? 13.221 3.520 -20.107 1.00 95.56 277 PRO A C 1
ATOM 2236 O O . PRO A 1 277 ? 13.965 2.864 -19.383 1.00 95.56 277 PRO A O 1
ATOM 2239 N N . GLN A 1 278 ? 13.517 4.773 -20.451 1.00 95.62 278 GLN A N 1
ATOM 2240 C CA . GLN A 1 278 ? 14.679 5.484 -19.906 1.00 95.62 278 GLN A CA 1
ATOM 2241 C C . GLN A 1 278 ? 14.637 5.548 -18.372 1.00 95.62 278 GLN A C 1
ATOM 2243 O O . GLN A 1 278 ? 15.648 5.301 -17.716 1.00 95.62 278 GLN A O 1
ATOM 2248 N N . TYR A 1 279 ? 13.466 5.860 -17.811 1.00 95.88 279 TYR A N 1
ATOM 2249 C CA . TYR A 1 279 ? 13.264 5.987 -16.374 1.00 95.88 279 TYR A CA 1
ATOM 2250 C C . TYR A 1 279 ? 12.553 4.761 -15.806 1.00 95.88 279 TYR A C 1
ATOM 2252 O O . TYR A 1 279 ? 11.453 4.404 -16.233 1.00 95.88 279 TYR A O 1
ATOM 2260 N N . VAL A 1 280 ? 13.172 4.140 -14.808 1.00 97.25 280 VAL A N 1
ATOM 2261 C CA . VAL A 1 280 ? 12.624 2.986 -14.085 1.00 97.25 280 VAL A CA 1
ATOM 2262 C C . VAL A 1 280 ? 12.863 3.121 -12.594 1.00 97.25 280 VAL A C 1
ATOM 2264 O O . VAL A 1 280 ? 13.735 3.863 -12.151 1.00 97.25 280 VAL A O 1
ATOM 2267 N N . VAL A 1 281 ? 12.106 2.369 -11.810 1.00 97.06 281 VAL A N 1
ATOM 2268 C CA . VAL A 1 281 ? 12.247 2.298 -10.362 1.00 97.06 281 VAL A CA 1
ATOM 2269 C C . VAL A 1 281 ? 12.679 0.891 -9.971 1.00 97.06 281 VAL A C 1
ATOM 2271 O O . VAL A 1 281 ? 12.012 -0.086 -10.306 1.00 97.06 281 VAL A O 1
ATOM 2274 N N . LEU A 1 282 ? 13.777 0.779 -9.227 1.00 96.38 282 LEU A N 1
ATOM 2275 C CA . LEU A 1 282 ? 14.092 -0.434 -8.476 1.00 96.38 282 LEU A CA 1
ATOM 2276 C C . LEU A 1 282 ? 13.271 -0.412 -7.181 1.00 96.38 282 LEU A C 1
ATOM 2278 O O . LEU A 1 282 ? 13.422 0.502 -6.368 1.00 96.38 282 LEU A O 1
ATOM 2282 N N . VAL A 1 283 ? 12.390 -1.398 -7.007 1.00 89.31 283 VAL A N 1
ATOM 2283 C CA . VAL A 1 283 ? 11.496 -1.500 -5.843 1.00 89.31 283 VAL A CA 1
ATOM 2284 C C . VAL A 1 283 ? 11.998 -2.591 -4.894 1.00 89.31 283 VAL A C 1
ATOM 2286 O O . VAL A 1 283 ? 12.140 -3.752 -5.282 1.00 89.31 283 VAL A O 1
ATOM 2289 N N . GLU A 1 284 ? 12.246 -2.229 -3.635 1.00 85.56 284 GLU A N 1
ATOM 2290 C CA . GLU A 1 284 ? 12.709 -3.123 -2.569 1.00 85.56 284 GLU A CA 1
ATOM 2291 C C . GLU A 1 284 ? 11.896 -2.925 -1.286 1.00 85.56 284 GLU A C 1
ATOM 2293 O O . GLU A 1 284 ? 12.256 -2.135 -0.409 1.00 85.56 284 GLU A O 1
ATOM 2298 N N . GLY A 1 285 ? 10.789 -3.662 -1.165 1.00 83.31 285 GLY A N 1
ATOM 2299 C CA . GLY A 1 285 ? 9.832 -3.428 -0.084 1.00 83.31 285 GLY A CA 1
ATOM 2300 C C . GLY A 1 285 ? 9.287 -2.003 -0.177 1.00 83.31 285 GLY A C 1
ATOM 2301 O O . GLY A 1 285 ? 8.780 -1.615 -1.228 1.00 83.31 285 GLY A O 1
ATOM 2302 N N . ASP A 1 286 ? 9.454 -1.225 0.892 1.00 80.31 286 ASP A N 1
ATOM 2303 C CA . ASP A 1 286 ? 9.024 0.179 0.948 1.00 80.31 286 ASP A CA 1
ATOM 2304 C C . ASP A 1 286 ? 10.033 1.153 0.312 1.00 80.31 286 ASP A C 1
ATOM 2306 O O . ASP A 1 286 ? 9.725 2.327 0.108 1.00 80.31 286 ASP A O 1
ATOM 2310 N N . ASN A 1 287 ? 11.240 0.686 -0.030 1.00 86.81 287 ASN A N 1
ATOM 2311 C CA . ASN A 1 287 ? 12.262 1.526 -0.644 1.00 86.81 287 ASN A CA 1
ATOM 2312 C C . ASN A 1 287 ? 12.112 1.538 -2.167 1.00 86.81 287 ASN A C 1
ATOM 2314 O O . ASN A 1 287 ? 11.997 0.494 -2.813 1.00 86.81 287 ASN A O 1
ATOM 2318 N N . LYS A 1 288 ? 12.165 2.736 -2.751 1.00 91.19 288 LYS A N 1
ATOM 2319 C CA . LYS A 1 288 ? 12.120 2.963 -4.197 1.00 91.19 288 LYS A CA 1
ATOM 2320 C C . LYS A 1 288 ? 13.352 3.754 -4.618 1.00 91.19 288 LYS A C 1
ATOM 2322 O O . LYS A 1 288 ? 13.625 4.809 -4.051 1.00 91.19 288 LYS A O 1
ATOM 2327 N N . LEU A 1 289 ? 14.064 3.269 -5.631 1.00 94.88 289 LEU A N 1
ATOM 2328 C CA . LEU A 1 289 ? 15.197 3.968 -6.236 1.00 94.88 289 LEU A CA 1
ATOM 2329 C C . LEU A 1 289 ? 14.875 4.283 -7.698 1.00 94.88 289 LEU A C 1
ATOM 2331 O O . LEU A 1 289 ? 14.831 3.376 -8.528 1.00 94.88 289 LEU A O 1
ATOM 2335 N N . LEU A 1 290 ? 14.638 5.562 -8.001 1.00 95.44 290 LEU A N 1
ATOM 2336 C CA . LEU A 1 290 ? 14.470 6.047 -9.371 1.00 95.44 290 LEU A CA 1
ATOM 2337 C C . LEU A 1 290 ? 15.821 6.043 -10.094 1.00 95.44 290 LEU A C 1
ATOM 2339 O O . LEU A 1 290 ? 16.825 6.517 -9.563 1.00 95.44 290 LEU A O 1
ATOM 2343 N N . LEU A 1 291 ? 15.826 5.525 -11.316 1.00 96.50 291 LEU A N 1
ATOM 2344 C CA . LEU A 1 291 ? 17.008 5.339 -12.141 1.00 96.50 291 LEU A CA 1
ATOM 2345 C C . LEU A 1 291 ? 16.774 5.956 -13.517 1.00 96.50 291 LEU A C 1
ATOM 2347 O O . LEU A 1 291 ? 15.745 5.706 -14.142 1.00 96.50 291 LEU A O 1
ATOM 2351 N N . ASN A 1 292 ? 17.752 6.722 -13.995 1.00 96.50 292 ASN A N 1
ATOM 2352 C CA . ASN A 1 292 ? 17.835 7.165 -15.382 1.00 96.50 292 ASN A CA 1
ATOM 2353 C C . ASN A 1 292 ? 18.841 6.266 -16.105 1.00 96.50 292 ASN A C 1
ATOM 2355 O O . ASN A 1 292 ? 20.047 6.445 -15.961 1.00 96.50 292 ASN A O 1
ATOM 2359 N N . LEU A 1 293 ? 18.358 5.301 -16.884 1.00 95.81 293 LEU A N 1
ATOM 2360 C CA . LEU A 1 293 ? 19.207 4.323 -17.568 1.00 95.81 293 LEU A CA 1
ATOM 2361 C C . LEU A 1 293 ? 20.010 4.915 -18.736 1.00 95.81 293 LEU A C 1
ATOM 2363 O O . LEU A 1 293 ? 20.883 4.237 -19.267 1.00 95.81 293 LEU A O 1
ATOM 2367 N N . GLU A 1 294 ? 19.759 6.170 -19.117 1.00 95.06 294 GLU A N 1
ATOM 2368 C CA . GLU A 1 294 ? 20.610 6.920 -20.053 1.00 95.06 294 GLU A CA 1
ATOM 2369 C C . GLU A 1 294 ? 21.743 7.684 -19.339 1.00 95.06 294 GLU A C 1
ATOM 2371 O O . GLU A 1 294 ? 22.570 8.335 -19.974 1.00 95.06 294 GLU A O 1
ATOM 2376 N N . ASN A 1 295 ? 21.823 7.580 -18.008 1.00 95.19 295 ASN A N 1
ATOM 2377 C CA . ASN A 1 295 ? 22.913 8.106 -17.198 1.00 95.19 295 ASN A CA 1
ATOM 2378 C C . ASN A 1 295 ? 23.743 6.950 -16.617 1.00 95.19 295 ASN A C 1
ATOM 2380 O O . ASN A 1 295 ? 23.263 6.168 -15.794 1.00 95.19 295 ASN A O 1
ATOM 2384 N N . LEU A 1 296 ? 25.016 6.863 -17.011 1.00 93.94 296 LEU A N 1
ATOM 2385 C CA . LEU A 1 296 ? 25.878 5.736 -16.645 1.00 93.94 296 LEU A CA 1
ATOM 2386 C C . LEU A 1 296 ? 26.128 5.637 -15.129 1.00 93.94 296 LEU A C 1
ATOM 2388 O O . LEU A 1 296 ? 26.161 4.534 -14.588 1.00 93.94 296 LEU A O 1
ATOM 2392 N N . THR A 1 297 ? 26.207 6.766 -14.419 1.00 94.06 297 THR A N 1
ATOM 2393 C CA . THR A 1 297 ? 26.308 6.789 -12.950 1.00 94.06 297 THR A CA 1
ATOM 2394 C C . THR A 1 297 ? 25.055 6.202 -12.298 1.00 94.06 297 THR A C 1
ATOM 2396 O O . THR A 1 297 ? 25.150 5.389 -11.383 1.00 94.06 297 THR A O 1
ATOM 2399 N N . SER A 1 298 ? 23.866 6.558 -12.790 1.00 95.62 298 SER A N 1
ATOM 2400 C CA . SER A 1 298 ? 22.601 5.999 -12.303 1.00 95.62 298 SER A CA 1
ATOM 2401 C C . SER A 1 298 ? 22.508 4.495 -12.582 1.00 95.62 298 SER A C 1
ATOM 2403 O O . SER A 1 298 ? 22.136 3.722 -11.700 1.00 95.62 298 SER A O 1
ATOM 2405 N N . PHE A 1 299 ? 22.946 4.041 -13.759 1.00 95.06 299 PHE A N 1
ATOM 2406 C CA . PHE A 1 299 ? 23.049 2.611 -14.057 1.00 95.06 299 PHE A CA 1
ATOM 2407 C C . PHE A 1 299 ? 24.020 1.878 -13.111 1.00 95.06 299 PHE A C 1
ATOM 2409 O O . PHE A 1 299 ? 23.711 0.794 -12.617 1.00 95.06 299 PHE A O 1
ATOM 2416 N N . GLN A 1 300 ? 25.164 2.477 -12.775 1.00 92.31 300 GLN A N 1
ATOM 2417 C CA . GLN A 1 300 ? 26.096 1.903 -11.796 1.00 92.31 300 GLN A CA 1
ATOM 2418 C C . GLN A 1 300 ? 25.486 1.796 -10.398 1.00 92.31 300 GLN A C 1
ATOM 2420 O O . GLN A 1 300 ? 25.741 0.817 -9.693 1.00 92.31 300 GLN A O 1
ATOM 2425 N N . MET A 1 301 ? 24.647 2.758 -9.999 1.00 93.88 301 MET A N 1
ATOM 2426 C CA . MET A 1 301 ? 23.894 2.663 -8.746 1.00 93.88 301 MET A CA 1
ATOM 2427 C C . MET A 1 301 ? 22.973 1.440 -8.746 1.00 93.88 301 MET A C 1
ATOM 2429 O O . MET A 1 301 ? 22.952 0.716 -7.752 1.00 93.88 301 MET A O 1
ATOM 2433 N N . LEU A 1 302 ? 22.274 1.162 -9.854 1.00 94.50 302 LEU A N 1
ATOM 2434 C CA . LEU A 1 302 ? 21.480 -0.064 -10.006 1.00 94.50 302 LEU A CA 1
ATOM 2435 C C . LEU A 1 302 ? 22.354 -1.311 -9.836 1.00 94.50 302 LEU A C 1
ATOM 2437 O O . LEU A 1 302 ? 22.033 -2.176 -9.021 1.00 94.50 302 LEU A O 1
ATOM 2441 N N . VAL A 1 303 ? 23.467 -1.394 -10.573 1.00 93.00 303 VAL A N 1
ATOM 2442 C CA . VAL A 1 303 ? 24.383 -2.544 -10.522 1.00 93.00 303 VAL A CA 1
ATOM 2443 C C . VAL A 1 303 ? 24.894 -2.787 -9.099 1.00 93.00 303 VAL A C 1
ATOM 2445 O O . VAL A 1 303 ? 24.897 -3.927 -8.635 1.00 93.00 303 VAL A O 1
ATOM 2448 N N . SER A 1 304 ? 25.269 -1.722 -8.389 1.00 92.25 304 SER A N 1
ATOM 2449 C CA . SER A 1 304 ? 25.715 -1.782 -6.995 1.00 92.25 304 SER A CA 1
ATOM 2450 C C . SER A 1 304 ? 24.596 -2.232 -6.047 1.00 92.25 304 SER A C 1
ATOM 2452 O O . SER A 1 304 ? 24.790 -3.161 -5.259 1.00 92.25 304 SER A O 1
ATOM 2454 N N . ALA A 1 305 ? 23.398 -1.646 -6.170 1.00 92.44 305 ALA A N 1
ATOM 2455 C CA . ALA A 1 305 ? 22.243 -1.960 -5.326 1.00 92.44 305 ALA A CA 1
ATOM 2456 C C . ALA A 1 305 ? 21.816 -3.433 -5.435 1.00 92.44 305 ALA A C 1
ATOM 2458 O O . ALA A 1 305 ? 21.409 -4.049 -4.449 1.00 92.44 305 ALA A O 1
ATOM 2459 N N . VAL A 1 306 ? 21.954 -4.036 -6.620 1.00 91.81 306 VAL A N 1
ATOM 2460 C CA . VAL A 1 306 ? 21.547 -5.427 -6.872 1.00 91.81 306 VAL A CA 1
ATOM 2461 C C . VAL A 1 306 ? 22.715 -6.418 -6.939 1.00 91.81 306 VAL A C 1
ATOM 2463 O O . VAL A 1 306 ? 22.493 -7.596 -7.206 1.00 91.81 306 VAL A O 1
ATOM 2466 N N . ALA A 1 307 ? 23.949 -6.002 -6.626 1.00 88.56 307 ALA A N 1
ATOM 2467 C CA . ALA A 1 307 ? 25.172 -6.800 -6.804 1.00 88.56 307 ALA A CA 1
ATOM 2468 C C . ALA A 1 307 ? 25.134 -8.196 -6.151 1.00 88.56 307 ALA A C 1
ATOM 2470 O O . ALA A 1 307 ? 25.698 -9.152 -6.687 1.00 88.56 307 ALA A O 1
ATOM 2471 N N . LYS A 1 308 ? 24.460 -8.322 -5.000 1.00 88.56 308 LYS A N 1
ATOM 2472 C CA . LYS A 1 308 ? 24.334 -9.573 -4.228 1.00 88.56 308 LYS A CA 1
ATOM 2473 C C . LYS A 1 308 ? 23.092 -10.398 -4.587 1.00 88.56 308 LYS A C 1
ATOM 2475 O O . LYS A 1 308 ? 22.825 -11.406 -3.935 1.00 88.56 308 LYS A O 1
ATOM 2480 N N . LYS A 1 309 ? 22.304 -9.970 -5.576 1.00 88.44 309 LYS A N 1
ATOM 2481 C CA . LYS A 1 309 ? 21.032 -10.598 -5.944 1.00 88.44 309 LYS A CA 1
ATOM 2482 C C . LYS A 1 309 ? 21.174 -11.468 -7.185 1.00 88.44 309 LYS A C 1
ATOM 2484 O O . LYS A 1 309 ? 21.885 -11.133 -8.124 1.00 88.44 309 LYS A O 1
ATOM 2489 N N . SER A 1 310 ? 20.430 -12.571 -7.207 1.00 87.44 310 SER A N 1
ATOM 2490 C CA . SER A 1 310 ? 20.282 -13.435 -8.386 1.00 87.44 310 SER A CA 1
ATOM 2491 C C . SER A 1 310 ? 19.095 -13.042 -9.274 1.00 87.44 310 SER A C 1
ATOM 2493 O O . SER A 1 310 ? 19.044 -13.440 -10.439 1.00 87.44 310 SER A O 1
ATOM 2495 N N . VAL A 1 311 ? 18.146 -12.277 -8.723 1.00 90.94 311 VAL A N 1
ATOM 2496 C CA . VAL A 1 311 ? 16.953 -11.745 -9.392 1.00 90.94 311 VAL A CA 1
ATOM 2497 C C . VAL A 1 311 ? 16.613 -10.380 -8.801 1.00 90.94 311 VAL A C 1
ATOM 2499 O O . VAL A 1 311 ? 16.672 -10.200 -7.583 1.00 90.94 311 VAL A O 1
ATOM 2502 N N . PHE A 1 312 ? 16.210 -9.439 -9.651 1.00 92.88 312 PHE A N 1
ATOM 2503 C CA . PHE A 1 312 ? 15.595 -8.179 -9.237 1.00 92.88 312 PHE A CA 1
ATOM 2504 C C . PHE A 1 312 ? 14.488 -7.765 -10.213 1.00 92.88 312 PHE A C 1
ATOM 2506 O O . PHE A 1 312 ? 14.400 -8.287 -11.326 1.00 92.88 312 PHE A O 1
ATOM 2513 N N . GLU A 1 313 ? 13.627 -6.851 -9.771 1.00 94.31 313 GLU A N 1
ATOM 2514 C CA . GLU A 1 313 ? 12.513 -6.314 -10.552 1.00 94.31 313 GLU A CA 1
ATOM 2515 C C . GLU A 1 313 ? 12.701 -4.807 -10.738 1.00 94.31 313 GLU A C 1
ATOM 2517 O O . GLU A 1 313 ? 13.026 -4.093 -9.789 1.00 94.31 313 GLU A O 1
ATOM 2522 N N . LEU A 1 314 ? 12.500 -4.343 -11.967 1.00 96.81 314 LEU A N 1
ATOM 2523 C CA . LEU A 1 314 ? 12.370 -2.934 -12.311 1.00 96.81 314 LEU A CA 1
ATOM 2524 C C . LEU A 1 314 ? 10.905 -2.650 -12.627 1.00 96.81 314 LEU A C 1
ATOM 2526 O O . LEU A 1 314 ? 10.263 -3.445 -13.308 1.00 96.81 314 LEU A O 1
ATOM 2530 N N . GLU A 1 315 ? 10.393 -1.522 -12.164 1.00 97.12 315 GLU A N 1
ATOM 2531 C CA . GLU A 1 315 ? 9.049 -1.020 -12.449 1.00 97.12 315 GLU A CA 1
ATOM 2532 C C . GLU A 1 315 ? 9.153 0.241 -13.319 1.00 97.12 315 GLU A C 1
ATOM 2534 O O . GLU A 1 315 ? 10.100 1.015 -13.177 1.00 97.12 315 GLU A O 1
ATOM 2539 N N . GLU A 1 316 ? 8.213 0.469 -14.234 1.00 96.06 316 GLU A N 1
ATOM 2540 C CA . GLU A 1 316 ? 8.214 1.705 -15.031 1.00 96.06 316 GLU A CA 1
ATOM 2541 C C . GLU A 1 316 ? 8.001 2.944 -14.150 1.00 96.06 316 GLU A C 1
ATOM 2543 O O . GLU A 1 316 ? 7.267 2.927 -13.155 1.00 96.06 316 GLU A O 1
ATOM 2548 N N . PHE A 1 317 ? 8.623 4.054 -14.545 1.00 94.06 317 PHE A N 1
ATOM 2549 C CA . PHE A 1 317 ? 8.351 5.358 -13.960 1.00 94.06 317 PHE A CA 1
ATOM 2550 C C . PHE A 1 317 ? 7.431 6.166 -14.881 1.00 94.06 317 PHE A C 1
ATOM 2552 O O . PHE A 1 317 ? 7.772 6.417 -16.030 1.00 94.06 317 PHE A O 1
ATOM 2559 N N . LEU A 1 318 ? 6.270 6.576 -14.362 1.00 90.50 318 LEU A N 1
ATOM 2560 C CA . LEU A 1 318 ? 5.220 7.281 -15.118 1.00 90.50 318 LEU A CA 1
ATOM 2561 C C . LEU A 1 318 ? 5.201 8.801 -14.871 1.00 90.50 318 LEU A C 1
ATOM 2563 O O . LEU A 1 318 ? 4.368 9.505 -15.425 1.00 90.50 318 LEU A O 1
ATOM 2567 N N . GLY A 1 319 ? 6.091 9.317 -14.018 1.00 80.12 319 GLY A N 1
ATOM 2568 C CA . GLY A 1 319 ? 6.144 10.736 -13.647 1.00 80.12 319 GLY A CA 1
ATOM 2569 C C . GLY A 1 319 ? 7.075 11.570 -14.529 1.00 80.12 319 GLY A C 1
ATOM 2570 O O . GLY A 1 319 ? 7.728 12.470 -14.013 1.00 80.12 319 GLY A O 1
ATOM 2571 N N . THR A 1 320 ? 7.235 11.210 -15.805 1.00 71.69 320 THR A N 1
ATOM 2572 C CA . THR A 1 320 ? 8.177 11.871 -16.730 1.00 71.69 320 THR A CA 1
ATOM 2573 C C . THR A 1 320 ? 7.598 13.105 -17.412 1.00 71.69 320 THR A C 1
ATOM 2575 O O . THR A 1 320 ? 8.360 13.961 -17.851 1.00 71.69 320 THR A O 1
ATOM 2578 N N . ASP A 1 321 ? 6.273 13.198 -17.499 1.00 69.88 321 ASP A N 1
ATOM 2579 C CA . ASP A 1 321 ? 5.573 14.337 -18.088 1.00 69.88 321 ASP A CA 1
ATOM 2580 C C . ASP A 1 321 ? 5.134 15.335 -17.015 1.00 69.88 321 ASP A C 1
ATOM 2582 O O . ASP A 1 321 ? 5.096 15.011 -15.826 1.00 69.88 321 ASP A O 1
ATOM 2586 N N . ALA A 1 322 ? 4.756 16.540 -17.455 1.00 64.06 322 ALA A N 1
ATOM 2587 C CA . ALA A 1 322 ? 4.098 17.545 -16.626 1.00 64.06 322 ALA A CA 1
ATOM 2588 C C . ALA A 1 322 ? 3.000 16.901 -15.763 1.00 64.06 322 ALA A C 1
ATOM 2590 O O . ALA A 1 322 ? 1.995 16.411 -16.287 1.00 64.06 322 ALA A O 1
ATOM 2591 N N . THR A 1 323 ? 3.221 16.864 -14.448 1.00 66.19 323 THR A N 1
ATOM 2592 C CA . THR A 1 323 ? 2.264 16.315 -13.486 1.00 66.19 323 THR A CA 1
ATOM 2593 C C . THR A 1 323 ? 1.288 17.403 -13.043 1.00 66.19 323 THR A C 1
ATOM 2595 O O . THR A 1 323 ? 1.515 18.593 -13.250 1.00 66.19 323 THR A O 1
ATOM 2598 N N . LEU A 1 324 ? 0.195 17.001 -12.391 1.00 68.94 324 LEU A N 1
ATOM 2599 C CA . LEU A 1 324 ? -0.768 17.935 -11.791 1.00 68.94 324 LEU A CA 1
ATOM 2600 C C . LEU A 1 324 ? -0.152 18.849 -10.724 1.00 68.94 324 LEU A C 1
ATOM 2602 O O . LEU A 1 324 ? -0.684 19.922 -10.453 1.00 68.94 324 LEU A O 1
ATOM 2606 N N . VAL A 1 325 ? 0.932 18.412 -10.077 1.00 74.44 325 VAL A N 1
ATOM 2607 C CA . VAL A 1 325 ? 1.536 19.130 -8.953 1.00 74.44 325 VAL A CA 1
ATOM 2608 C C . VAL A 1 325 ? 2.742 19.900 -9.464 1.00 74.44 325 VAL A C 1
ATOM 2610 O O . VAL A 1 325 ? 3.840 19.354 -9.561 1.00 74.44 325 VAL A O 1
ATOM 2613 N N . GLY A 1 326 ? 2.521 21.169 -9.802 1.00 68.94 326 GLY A N 1
ATOM 2614 C CA . GLY A 1 326 ? 3.571 22.096 -10.210 1.00 68.94 326 GLY A CA 1
ATOM 2615 C C . GLY A 1 326 ? 3.951 23.089 -9.111 1.00 68.94 326 GLY A C 1
ATOM 2616 O O . GLY A 1 326 ? 3.108 23.481 -8.305 1.00 68.94 326 GLY A O 1
ATOM 2617 N N . GLY A 1 327 ? 5.218 23.503 -9.080 1.00 66.19 327 GLY A N 1
ATOM 2618 C CA . GLY A 1 327 ? 5.668 24.655 -8.283 1.00 66.19 327 GLY A CA 1
ATOM 2619 C C . GLY A 1 327 ? 5.453 25.978 -9.020 1.00 66.19 327 GLY A C 1
ATOM 2620 O O . GLY A 1 327 ? 5.016 26.968 -8.439 1.00 66.19 327 GLY A O 1
ATOM 2621 N N . ASN A 1 328 ? 5.729 25.967 -10.323 1.00 69.75 328 ASN A N 1
ATOM 2622 C CA . ASN A 1 328 ? 5.538 27.042 -11.299 1.00 69.75 328 ASN A CA 1
ATOM 2623 C C . ASN A 1 328 ? 5.315 26.404 -12.689 1.00 69.75 328 ASN A C 1
ATOM 2625 O O . ASN A 1 328 ? 5.191 25.185 -12.788 1.00 69.75 328 ASN A O 1
ATOM 2629 N N . GLU A 1 329 ? 5.247 27.194 -13.768 1.00 66.12 329 GLU A N 1
ATOM 2630 C CA . GLU A 1 329 ? 4.932 26.689 -15.121 1.00 66.12 329 GLU A CA 1
ATOM 2631 C C . GLU A 1 329 ? 5.919 25.632 -15.659 1.00 66.12 329 GLU A C 1
ATOM 2633 O O . GLU A 1 329 ? 5.580 24.915 -16.598 1.00 66.12 329 GLU A O 1
ATOM 2638 N N . THR A 1 330 ? 7.119 25.514 -15.076 1.00 69.81 330 THR A N 1
ATOM 2639 C CA . THR A 1 330 ? 8.196 24.632 -15.563 1.00 69.81 330 THR A CA 1
ATOM 2640 C C . THR A 1 330 ? 8.633 23.548 -14.578 1.00 69.81 330 THR A C 1
ATOM 2642 O O . THR A 1 330 ? 9.397 22.660 -14.955 1.00 69.81 330 THR A O 1
ATOM 2645 N N . GLU A 1 331 ? 8.189 23.608 -13.323 1.00 77.31 331 GLU A N 1
ATOM 2646 C CA . GLU A 1 331 ? 8.598 22.675 -12.270 1.00 77.31 331 GLU A CA 1
ATOM 2647 C C . GLU A 1 331 ? 7.436 21.784 -11.862 1.00 77.31 331 GLU A C 1
ATOM 2649 O O . GLU A 1 331 ? 6.406 22.276 -11.405 1.00 77.31 331 GLU A O 1
ATOM 2654 N N . TYR A 1 332 ? 7.642 20.472 -11.961 1.00 79.19 332 TYR A N 1
ATOM 2655 C CA . TYR A 1 332 ? 6.667 19.450 -11.601 1.00 79.19 332 TYR A CA 1
ATOM 2656 C C . TYR A 1 332 ? 7.232 18.528 -10.531 1.00 79.19 332 TYR A C 1
ATOM 2658 O O . TYR A 1 332 ? 8.421 18.199 -10.529 1.00 79.19 332 TYR A O 1
ATOM 2666 N N . PHE A 1 333 ? 6.362 18.070 -9.641 1.00 83.69 333 PHE A N 1
ATOM 2667 C CA . PHE A 1 333 ? 6.716 17.169 -8.559 1.00 83.69 333 PHE A CA 1
ATOM 2668 C C . PHE A 1 333 ? 6.040 15.811 -8.735 1.00 83.69 333 PHE A C 1
ATOM 2670 O O . PHE A 1 333 ? 4.910 15.693 -9.226 1.00 83.69 333 PHE A O 1
ATOM 2677 N N . ALA A 1 334 ? 6.734 14.765 -8.286 1.00 86.88 334 ALA A N 1
ATOM 2678 C CA . ALA A 1 334 ? 6.082 13.496 -8.005 1.00 86.88 334 ALA A CA 1
ATOM 2679 C C . ALA A 1 334 ? 5.020 13.719 -6.921 1.00 86.88 334 ALA A C 1
ATOM 2681 O O . ALA A 1 334 ? 5.217 14.510 -5.998 1.00 86.88 334 ALA A O 1
ATOM 2682 N N . ASN A 1 335 ? 3.893 13.029 -7.047 1.00 89.56 335 ASN A N 1
ATOM 2683 C CA . ASN A 1 335 ? 2.744 13.228 -6.180 1.00 89.56 335 ASN A CA 1
ATOM 2684 C C . ASN A 1 335 ? 2.241 11.898 -5.630 1.00 89.56 335 ASN A C 1
ATOM 2686 O O . ASN A 1 335 ? 2.375 10.853 -6.265 1.00 89.56 335 ASN A O 1
ATOM 2690 N N . GLU A 1 336 ? 1.653 11.975 -4.446 1.00 91.62 336 GLU A N 1
ATOM 2691 C CA . GLU A 1 336 ? 0.913 10.892 -3.827 1.00 91.62 336 GLU A CA 1
ATOM 2692 C C . GLU A 1 336 ? -0.269 11.510 -3.078 1.00 91.62 336 GLU A C 1
ATOM 2694 O O . GLU A 1 336 ? -0.113 12.467 -2.317 1.00 91.62 336 GLU A O 1
ATOM 2699 N N . PHE A 1 337 ? -1.456 10.979 -3.328 1.00 93.38 337 PHE A N 1
ATOM 2700 C CA . PHE A 1 337 ? -2.707 11.401 -2.724 1.00 93.38 337 PHE A CA 1
ATOM 2701 C C . PHE A 1 337 ? -3.241 10.281 -1.840 1.00 93.38 337 PHE A C 1
ATOM 2703 O O . PHE A 1 337 ? -3.183 9.102 -2.197 1.00 93.38 337 PHE A O 1
ATOM 2710 N N . ILE A 1 338 ? -3.789 10.663 -0.689 1.00 94.75 338 ILE A N 1
ATOM 2711 C CA . ILE A 1 338 ? -4.462 9.752 0.232 1.00 94.75 338 ILE A CA 1
ATOM 2712 C C . ILE A 1 338 ? -5.949 10.082 0.197 1.00 94.75 338 ILE A C 1
ATOM 2714 O O . ILE A 1 338 ? -6.366 11.156 0.627 1.00 94.75 338 ILE A O 1
ATOM 2718 N N . PHE A 1 339 ? -6.746 9.143 -0.296 1.00 95.12 339 PHE A N 1
ATOM 2719 C CA . PHE A 1 339 ? -8.199 9.225 -0.306 1.00 95.12 339 PHE A CA 1
ATOM 2720 C C . PHE A 1 339 ? -8.766 8.381 0.833 1.00 95.12 339 PHE A C 1
ATOM 2722 O O . PHE A 1 339 ? -8.393 7.221 1.008 1.00 95.12 339 PHE A O 1
ATOM 2729 N N . SER A 1 340 ? -9.682 8.958 1.602 1.00 95.50 340 SER A N 1
ATOM 2730 C CA . SER A 1 340 ? -10.342 8.295 2.727 1.00 95.50 340 SER A CA 1
ATOM 2731 C C . SER A 1 340 ? -11.726 7.811 2.311 1.00 95.50 340 SER A C 1
ATOM 2733 O O . SER A 1 340 ? -12.543 8.603 1.845 1.00 95.50 340 SER A O 1
ATOM 2735 N N . PHE A 1 341 ? -12.011 6.527 2.520 1.00 94.38 341 PHE A N 1
ATOM 2736 C CA . PHE A 1 341 ? -13.317 5.926 2.253 1.00 94.38 341 PHE A CA 1
ATOM 2737 C C . PHE A 1 341 ? -13.955 5.455 3.555 1.00 94.38 341 PHE A C 1
ATOM 2739 O O . PHE A 1 341 ? -13.264 4.985 4.459 1.00 94.38 341 PHE A O 1
ATOM 2746 N N . PHE A 1 342 ? -15.280 5.544 3.637 1.00 92.12 342 PHE A N 1
ATOM 2747 C CA . PHE A 1 342 ? -16.068 5.009 4.742 1.00 92.12 342 PHE A CA 1
ATOM 2748 C C . PHE A 1 342 ? -17.235 4.188 4.203 1.00 92.12 342 PHE A C 1
ATOM 2750 O O . PHE A 1 342 ? -17.784 4.480 3.139 1.00 92.12 342 PHE A O 1
ATOM 2757 N N . LYS A 1 343 ? -17.612 3.144 4.939 1.00 87.81 343 LYS A N 1
ATOM 2758 C CA . LYS A 1 343 ? -18.746 2.298 4.583 1.00 87.81 343 LYS A CA 1
ATOM 2759 C C . LYS A 1 343 ? -20.043 3.098 4.720 1.00 87.81 343 LYS A C 1
ATOM 2761 O O . LYS A 1 343 ? -20.338 3.638 5.786 1.00 87.81 343 LYS A O 1
ATOM 2766 N N . THR A 1 344 ? -20.840 3.156 3.657 1.00 82.25 344 THR A N 1
ATOM 2767 C CA . THR A 1 344 ? -22.215 3.654 3.741 1.00 82.25 344 THR A CA 1
ATOM 2768 C C . THR A 1 344 ? -23.074 2.616 4.458 1.00 82.25 344 THR A C 1
ATOM 2770 O O . THR A 1 344 ? -22.932 1.411 4.237 1.00 82.25 344 THR A O 1
ATOM 2773 N N . ARG A 1 345 ? -23.951 3.063 5.363 1.00 66.50 345 ARG A N 1
ATOM 2774 C CA . ARG A 1 345 ? -24.955 2.168 5.951 1.00 66.50 345 ARG A CA 1
ATOM 2775 C C . ARG A 1 345 ? -25.894 1.724 4.826 1.00 66.50 345 ARG A C 1
ATOM 2777 O O . ARG A 1 345 ? -26.505 2.579 4.189 1.00 66.50 345 ARG A O 1
ATOM 2784 N N . SER A 1 346 ? -25.935 0.419 4.572 1.00 53.88 346 SER A N 1
ATOM 2785 C CA . SER A 1 346 ? -26.918 -0.238 3.705 1.00 53.88 346 SER A CA 1
ATOM 2786 C C . SER A 1 346 ? -28.293 -0.253 4.349 1.00 53.88 346 SER A C 1
ATOM 2788 O O . SER A 1 346 ? -28.323 -0.572 5.564 1.00 53.88 346 SER A O 1
#

Radius of gyration: 24.77 Å; chains: 1; bounding box: 60×67×65 Å

pLDDT: mean 89.45, std 10.01, range [50.56, 98.38]

Foldseek 3Di:
DDDPPDDPPDPDDDADQDLVLVLLVVQVVVCVVVVHLEGEDEPVSCPPPDDDDPQAAQKKKWKWFWFDDPPGIFTETPWIFDLFLLAAQQLCVVPDVVSVVVSLVRLVSNCVVPVQAQAEEEADDDPDDCCSFQDGDPRGQAYEYDNDDDPHPPVRYQYPVQWDWDADPNDIFTAGNVVRTTYQYDHSTNDPCVPPHDPVSSVSHVSSSTSHDRTDADDNGPCVVVDQWDRFYDYPRYTRFFIKGKDFQVNLVVLLPQDLPPRLVVLVVVCVVRVPDQWKWFDDPPDIDIARSSDSVSSVVVNVVCVVPRMTMIGHDRHPDAGPAAPDPPGHDTDMDMDMDGDDDD